Protein AF-A0A0M3KFU6-F1 (afdb_monomer)

Foldseek 3Di:
DDADWDKFFDPFKFFFDPDPPDDDDPFQKEWEWEWAALVVCLQFKFFADDPQFGAFIDGNDHPVVCVVSVQKDWDFDFDPDDPVPPPDPDGDGPIGITGIGTGMMIGGVVLVVVVVCCVVPDPLDLPDDDDCRVQQRQLDHPHHDDVVLDDPDPSHNVSSVVNSVSRHPTTYHYHYGDPLGMQGRPDLVSQLQLLFPPHSNCVSVVPPDSQVVADEAAAAPEEAAEGSEHAHLEAENHYEHEEYSEYHYNYYDPDYYYYYYPYYDDDDDDDPPDPPDPDDPDPDDDPDDPDDDDDDDDDD

pLDDT: mean 82.14, std 19.67, range [24.66, 98.56]

Solvent-accessible surface area (backbone atoms only — not comparable to full-atom 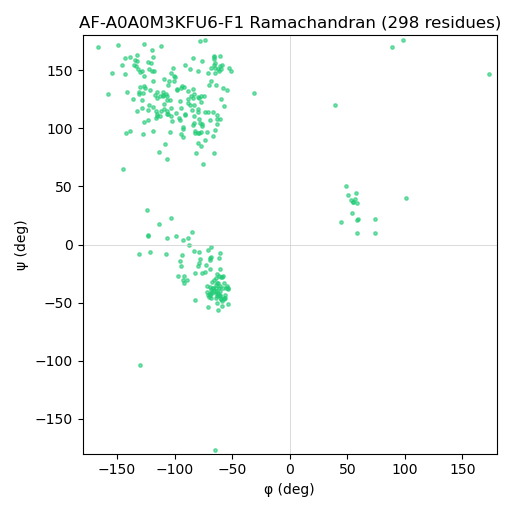values): 17799 Å² total; per-residue (Å²): 132,90,75,72,60,47,80,51,65,66,94,44,54,48,74,59,68,95,59,88,80,66,78,76,82,98,48,47,29,41,40,31,27,38,83,31,45,60,78,55,31,39,73,30,37,31,50,23,64,52,96,91,35,57,30,24,37,43,67,43,37,55,70,67,55,34,60,77,60,62,33,61,46,79,44,80,51,85,54,90,60,81,53,89,86,70,86,57,85,63,81,57,76,52,75,43,63,28,24,38,21,61,65,39,35,35,38,24,50,70,55,53,52,48,53,51,45,44,73,74,69,47,94,68,73,81,88,56,91,80,47,71,66,62,39,47,42,23,32,23,40,81,60,42,65,67,76,77,44,68,52,93,51,63,65,50,21,50,44,33,46,56,37,29,68,72,32,43,82,52,48,72,47,80,45,76,50,62,85,91,25,76,45,65,49,84,43,69,72,44,43,31,52,42,60,22,88,88,17,71,53,27,61,70,73,67,52,88,51,69,71,78,76,29,68,47,49,74,43,46,101,50,74,46,77,29,64,33,46,47,60,27,54,26,39,26,63,46,10,34,40,38,27,33,51,20,41,40,34,53,42,75,36,90,46,68,42,80,44,66,61,65,42,76,47,70,64,79,91,75,66,88,90,68,80,79,79,79,87,67,88,74,83,80,82,75,94,70,71,94,90,68,79,90,74,85,79,85,81,133

Sequence (300 aa):
MKSPGVVVCASDTLEYIPDPTKSFPLVDIILFAHHSTITIAKQHGVYVLKNNRLWRVLQKPNEDELRANEALFLNETQSEHTDVASGKQCEKLNREELALTDSFYIISMNIADSLIKLLHKTSVTIECETCCYGDYLRPLGESPLWDYLQCSDERLALARKTFADLFRGKTTEVVQLPRNSFFHFGTIPELLNHFAVASVFLNRFQITDPHKCLYSVLDGSQIEIGEKSIVEFCEFNRGAKIGNSCLISSCSSDRYVVLPDGICLTTIILNQDQTRLSSAKIRLWNFASSNAEPKSVTVA

InterPro domains:
  IPR012887 GDP-fucose pyrophosphorylase domain [PF07959] (1-274)

Mean predicted aligned error: 10.92 Å

Radius of gyration: 25.61 Å; Cα contacts (8 Å, |Δi|>4): 522; chains: 1; bounding box: 72×52×66 Å

Nearest PDB structures (foldseek):
  6pij-assembly1_G  TM=4.005E-01  e=1.035E+00  Vibrio cholerae
  4bts-assembly1_AJ  TM=3.833E-01  e=1.670E+00  Tetrahymena thermophila
  8zol-assembly1_F  TM=3.818E-01  e=2.121E+00  Candidatus Cloacimonetes bacterium ADurb.Bin088
  8zp9-assembly1_F  TM=2.266E-01  e=2.252E+00  Candidatus Cloacimonetes bacterium ADurb.Bin088
  8zp7-assembly1_I  TM=2.247E-01  e=3.036E+00  Candidatus Cloacimonetes bacterium ADurb.Bin088

Secondary structure (DSSP, 8-state):
-PPPEEEE--TTEEE--S-TTPPPPS-SEEEEEEEEEHHHHTTSEEEEEETTEEEEEEES--HHHHHHTT-EEEEEEE-----TTT------EEEEEEEEEEEEEEEEHHHHHHHHHHHHH-S----S---HHHHHHTT-SSS---GGG--S-HHHHHHHHHHHHHHTT--EEEEEPPSS-EEE-SSHHHHHHHTSTT-HHHHHTT-S-TTTTS--B--SS-EEE-TT-EEES-EETT-EEE-SS-EEES-EESS-EEE-TT-EEE--PPPTT-----S----------S----------

Structure (mmCIF, N/CA/C/O backbone):
data_AF-A0A0M3KFU6-F1
#
_entry.id   AF-A0A0M3KFU6-F1
#
loop_
_atom_site.group_PDB
_atom_site.id
_atom_site.type_symbol
_atom_site.label_atom_id
_atom_site.label_alt_id
_atom_site.label_comp_id
_atom_site.label_asym_id
_atom_site.label_entity_id
_atom_site.label_seq_id
_atom_site.pdbx_PDB_ins_code
_atom_site.Cartn_x
_atom_site.Cartn_y
_atom_site.Cartn_z
_atom_site.occupancy
_atom_site.B_iso_or_equiv
_atom_site.auth_seq_id
_atom_site.auth_comp_id
_atom_site.auth_asym_id
_atom_site.auth_atom_id
_atom_site.pdbx_PDB_model_num
ATOM 1 N N . MET A 1 1 ? -17.951 -22.931 6.325 1.00 46.75 1 MET A N 1
ATOM 2 C CA . MET A 1 1 ? -18.046 -22.403 4.945 1.00 46.75 1 MET A CA 1
ATOM 3 C C . MET A 1 1 ? -16.958 -21.363 4.765 1.00 46.75 1 MET A C 1
ATOM 5 O O . MET A 1 1 ? -16.735 -20.604 5.699 1.00 46.75 1 MET A O 1
ATOM 9 N N . LYS A 1 2 ? -16.278 -21.332 3.615 1.00 57.12 2 LYS A N 1
ATOM 10 C CA . LYS A 1 2 ? -15.450 -20.180 3.232 1.00 57.12 2 LYS A CA 1
ATOM 11 C C . LYS A 1 2 ? -16.413 -19.090 2.754 1.00 57.12 2 LYS A C 1
ATOM 13 O O . LYS A 1 2 ? -17.219 -19.374 1.872 1.00 57.12 2 LYS A O 1
ATOM 18 N N . SER A 1 3 ? -16.389 -17.907 3.362 1.00 71.06 3 SER A N 1
ATOM 19 C CA . SER A 1 3 ? -17.142 -16.758 2.850 1.00 71.06 3 SER A CA 1
ATOM 20 C C . SER A 1 3 ? -16.228 -15.962 1.924 1.00 71.06 3 SER A C 1
ATOM 22 O O . SER A 1 3 ? -15.078 -15.733 2.303 1.00 71.06 3 SER A O 1
ATOM 24 N N . PRO A 1 4 ? -16.698 -15.526 0.744 1.00 80.12 4 PRO A N 1
ATOM 25 C CA . PRO A 1 4 ? -15.975 -14.524 -0.025 1.00 80.12 4 PRO A CA 1
ATOM 26 C C . PRO A 1 4 ? -15.841 -13.220 0.783 1.00 80.12 4 PRO A C 1
ATOM 28 O O . PRO A 1 4 ? -16.566 -12.999 1.763 1.00 80.12 4 PRO A O 1
ATOM 31 N N . GLY A 1 5 ? -14.906 -12.371 0.366 1.00 90.50 5 GLY A N 1
ATOM 32 C CA . GLY A 1 5 ? -14.658 -11.042 0.918 1.00 90.50 5 GLY A CA 1
ATOM 33 C C . GLY A 1 5 ? -14.128 -10.102 -0.163 1.00 90.50 5 GLY A C 1
ATOM 34 O O . GLY A 1 5 ? -13.836 -10.537 -1.278 1.00 90.50 5 GLY A O 1
ATOM 35 N N . VAL A 1 6 ? -14.016 -8.820 0.170 1.00 95.25 6 VAL A N 1
ATOM 36 C CA . VAL A 1 6 ? -13.502 -7.777 -0.726 1.00 95.25 6 VAL A CA 1
ATOM 37 C C . VAL A 1 6 ? -12.110 -7.378 -0.258 1.00 95.25 6 VAL A C 1
ATOM 39 O O . VAL A 1 6 ? -11.936 -7.004 0.902 1.00 95.25 6 VAL A O 1
ATOM 42 N N . VAL A 1 7 ? -11.129 -7.464 -1.156 1.00 94.81 7 VAL A N 1
ATOM 43 C CA . VAL A 1 7 ? -9.774 -6.956 -0.920 1.00 94.81 7 VAL A CA 1
ATOM 44 C C . VAL A 1 7 ? -9.781 -5.449 -1.150 1.00 94.81 7 VAL A C 1
ATOM 46 O O . VAL A 1 7 ? -10.212 -4.986 -2.204 1.00 94.81 7 VAL A O 1
ATOM 49 N N . VAL A 1 8 ? -9.303 -4.695 -0.166 1.00 95.94 8 VAL A N 1
ATOM 50 C CA . VAL A 1 8 ? -9.043 -3.262 -0.271 1.00 95.94 8 VAL A CA 1
ATOM 51 C C . VAL A 1 8 ? -7.536 -3.063 -0.213 1.00 95.94 8 VAL A C 1
ATOM 53 O O . VAL A 1 8 ? -6.903 -3.371 0.798 1.00 95.94 8 VAL A O 1
ATOM 56 N N . CYS A 1 9 ? -6.970 -2.578 -1.310 1.00 94.50 9 CYS A N 1
ATOM 57 C CA . CYS A 1 9 ? -5.540 -2.353 -1.477 1.00 94.50 9 CYS A CA 1
ATOM 58 C C . CYS A 1 9 ? -5.287 -1.024 -2.195 1.00 94.50 9 CYS A C 1
ATOM 60 O O . CYS A 1 9 ? -6.179 -0.481 -2.855 1.00 94.50 9 CYS A O 1
ATOM 62 N N . ALA A 1 10 ? -4.064 -0.514 -2.073 1.00 91.69 10 ALA A N 1
ATOM 63 C CA . ALA A 1 10 ? -3.591 0.560 -2.929 1.00 91.69 10 ALA A CA 1
ATOM 64 C C . ALA A 1 10 ? -3.419 0.042 -4.368 1.00 91.69 10 ALA A C 1
ATOM 66 O O . ALA A 1 10 ? -3.212 -1.149 -4.602 1.00 91.69 10 ALA A O 1
ATOM 67 N N . SER A 1 11 ? -3.554 0.931 -5.350 1.00 90.00 11 SER A N 1
ATOM 68 C CA . SER A 1 11 ? -3.455 0.567 -6.770 1.00 90.00 11 SER A CA 1
ATOM 69 C C . SER A 1 11 ? -2.015 0.405 -7.259 1.00 90.00 11 SER A C 1
ATOM 71 O O . SER A 1 11 ? -1.790 -0.123 -8.342 1.00 90.00 11 SER A O 1
ATOM 73 N N . ASP A 1 12 ? -1.055 0.903 -6.489 1.00 93.25 12 ASP A N 1
ATOM 74 C CA . ASP A 1 12 ? 0.368 0.997 -6.807 1.00 93.25 12 ASP A CA 1
ATOM 75 C C . ASP A 1 12 ? 1.229 0.103 -5.905 1.00 93.25 12 ASP A C 1
ATOM 77 O O . ASP A 1 12 ? 2.443 0.284 -5.824 1.00 93.25 12 ASP A O 1
ATOM 81 N N . THR A 1 13 ? 0.634 -0.883 -5.233 1.00 92.69 13 THR A N 1
ATOM 82 C CA . THR A 1 13 ? 1.363 -1.850 -4.407 1.00 92.69 13 THR A CA 1
ATOM 83 C C . THR A 1 13 ? 1.104 -3.275 -4.864 1.00 92.69 13 THR A C 1
ATOM 85 O O . THR A 1 13 ? 0.048 -3.604 -5.402 1.00 92.69 13 THR A O 1
ATOM 88 N N . LEU A 1 14 ? 2.089 -4.138 -4.632 1.00 92.38 14 LEU A N 1
ATOM 89 C CA . LEU A 1 14 ? 1.936 -5.576 -4.753 1.00 92.38 14 LEU A CA 1
ATOM 90 C C . LEU A 1 14 ? 2.481 -6.263 -3.506 1.00 92.38 14 LEU A C 1
ATOM 92 O O . LEU A 1 14 ? 3.618 -6.025 -3.089 1.00 92.38 14 LEU A O 1
ATOM 96 N N . GLU A 1 15 ? 1.683 -7.171 -2.958 1.00 92.62 15 GLU A N 1
ATOM 97 C CA . GLU A 1 15 ? 2.047 -7.972 -1.805 1.00 92.62 15 GLU A CA 1
ATOM 98 C C . GLU A 1 15 ? 2.265 -9.442 -2.160 1.00 92.62 15 GLU A C 1
ATOM 100 O O . GLU A 1 15 ? 1.438 -10.100 -2.790 1.00 92.62 15 GLU A O 1
ATOM 105 N N . TYR A 1 16 ? 3.381 -9.997 -1.694 1.00 90.94 16 TYR A N 1
ATOM 106 C CA . TYR A 1 16 ? 3.654 -11.421 -1.778 1.00 90.94 16 TYR A CA 1
ATOM 107 C C . TYR A 1 16 ? 3.065 -12.167 -0.581 1.00 90.94 16 TYR A C 1
ATOM 109 O O . TYR A 1 16 ? 3.474 -11.965 0.566 1.00 90.94 16 TYR A O 1
ATOM 117 N N . ILE A 1 17 ? 2.172 -13.113 -0.866 1.00 88.88 17 ILE A N 1
ATOM 118 C CA . ILE A 1 17 ? 1.607 -14.033 0.122 1.00 88.88 17 ILE A CA 1
ATOM 119 C C . ILE A 1 17 ? 2.257 -15.413 -0.085 1.00 88.88 17 ILE A C 1
ATOM 121 O O . ILE A 1 17 ? 1.999 -16.045 -1.108 1.00 88.88 17 ILE A O 1
ATOM 125 N N . PRO A 1 18 ? 3.092 -15.911 0.854 1.00 82.56 18 PRO A N 1
ATOM 126 C CA . PRO A 1 18 ? 3.873 -17.138 0.649 1.00 82.56 18 PRO A CA 1
ATOM 127 C C . PRO A 1 18 ? 3.057 -18.409 0.454 1.00 82.56 18 PRO A C 1
ATOM 129 O O . PRO A 1 18 ? 3.503 -19.323 -0.232 1.00 82.56 18 PRO A O 1
ATOM 132 N N . ASP A 1 19 ? 1.901 -18.481 1.104 1.00 83.50 19 ASP A N 1
ATOM 133 C CA . ASP A 1 19 ? 1.021 -19.636 1.045 1.00 83.50 19 ASP A CA 1
ATOM 134 C C . ASP A 1 19 ? -0.325 -19.205 0.448 1.00 83.50 19 ASP A C 1
ATOM 136 O O . ASP A 1 19 ? -1.173 -18.674 1.173 1.00 83.50 19 ASP A O 1
ATOM 140 N N . PRO A 1 20 ? -0.541 -19.425 -0.861 1.00 70.69 20 PRO A N 1
ATOM 141 C CA . PRO A 1 20 ? -1.800 -19.087 -1.519 1.00 70.69 20 PRO A CA 1
ATOM 142 C C . PRO A 1 20 ? -2.957 -19.994 -1.073 1.00 70.69 20 PRO A C 1
ATOM 144 O O . PRO A 1 20 ? -4.116 -19.711 -1.371 1.00 70.69 20 PRO A O 1
ATOM 147 N N . THR A 1 21 ? -2.667 -21.091 -0.364 1.00 74.88 21 THR A N 1
ATOM 148 C CA . THR A 1 21 ? -3.672 -22.027 0.153 1.00 74.88 21 THR A CA 1
ATOM 149 C C . THR A 1 21 ? -4.091 -21.717 1.588 1.00 74.88 21 THR A C 1
ATOM 151 O O . THR A 1 21 ? -5.084 -22.277 2.069 1.00 74.88 21 THR A O 1
ATOM 154 N N . LYS A 1 22 ? -3.384 -20.791 2.253 1.00 80.56 22 LYS A N 1
ATOM 155 C CA . LYS A 1 22 ? -3.648 -20.386 3.632 1.00 80.56 22 LYS A CA 1
ATOM 156 C C . LYS A 1 22 ? -5.080 -19.887 3.774 1.00 80.56 22 LYS A C 1
ATOM 158 O O . LYS A 1 22 ? -5.489 -18.896 3.172 1.00 80.56 22 LYS A O 1
ATOM 163 N N . SER A 1 23 ? -5.850 -20.565 4.618 1.00 82.44 23 SER A N 1
ATOM 164 C CA . SER A 1 23 ? -7.151 -20.069 5.051 1.00 82.44 23 SER A CA 1
ATOM 165 C C . SER A 1 23 ? -6.980 -19.106 6.216 1.00 82.44 23 SER A C 1
ATOM 167 O O . SER A 1 23 ? -6.296 -19.422 7.189 1.00 82.44 23 SER A O 1
ATOM 169 N N . PHE A 1 24 ? -7.659 -17.970 6.141 1.00 84.00 24 PHE A N 1
ATOM 170 C CA . PHE A 1 24 ? -7.758 -17.020 7.242 1.00 84.00 24 PHE A CA 1
ATOM 171 C C . PHE A 1 24 ? -8.990 -17.318 8.108 1.00 84.00 24 PHE A C 1
ATOM 173 O O . PHE A 1 24 ? -9.944 -17.938 7.617 1.00 84.00 24 PHE A O 1
ATOM 180 N N . PRO A 1 25 ? -8.980 -16.924 9.394 1.00 86.06 25 PRO A N 1
ATOM 181 C CA . PRO A 1 25 ? -10.138 -17.086 10.261 1.00 86.06 25 PRO A CA 1
ATOM 182 C C . PRO A 1 25 ? -11.346 -16.316 9.720 1.00 86.06 25 PRO A C 1
ATOM 184 O O . PRO A 1 25 ? -11.216 -15.311 9.021 1.00 86.06 25 PRO A O 1
ATOM 187 N N . LEU A 1 26 ? -12.542 -16.795 10.062 1.00 88.25 26 LEU A N 1
ATOM 188 C CA . LEU A 1 26 ? -13.788 -16.126 9.707 1.00 88.25 26 LEU A CA 1
ATOM 189 C C . LEU A 1 26 ? -14.031 -14.959 10.675 1.00 88.25 26 LEU A C 1
ATOM 191 O O . LEU A 1 26 ? -14.687 -15.124 11.700 1.00 88.25 26 LEU A O 1
ATOM 195 N N . VAL A 1 27 ? -13.471 -13.803 10.338 1.00 93.88 27 VAL A N 1
ATOM 196 C CA . VAL A 1 27 ? -13.650 -12.524 11.039 1.00 93.88 27 VAL A CA 1
ATOM 197 C C . VAL A 1 27 ? -14.258 -11.490 10.095 1.00 93.88 27 VAL A C 1
ATOM 199 O O . VAL A 1 27 ? -14.317 -11.697 8.881 1.00 93.88 27 VAL A O 1
ATOM 202 N N . ASP A 1 28 ? -14.721 -10.369 10.642 1.00 96.62 28 ASP A N 1
ATOM 203 C CA . ASP A 1 28 ? -15.289 -9.294 9.833 1.00 96.62 28 ASP A CA 1
ATOM 204 C C . ASP A 1 28 ? -14.231 -8.629 8.944 1.00 96.62 28 ASP A C 1
ATOM 206 O O . ASP A 1 28 ? -14.554 -8.249 7.816 1.00 96.62 28 ASP A O 1
ATOM 210 N N . ILE A 1 29 ? -12.999 -8.473 9.452 1.00 97.44 29 ILE A N 1
ATOM 211 C CA . ILE A 1 29 ? -11.894 -7.789 8.768 1.00 97.44 29 ILE A CA 1
ATOM 212 C C . ILE A 1 29 ? -10.565 -8.512 9.021 1.00 97.44 29 ILE A C 1
ATOM 214 O O . ILE A 1 29 ? -10.200 -8.777 10.164 1.00 97.44 29 ILE A O 1
ATOM 218 N N . ILE A 1 30 ? -9.805 -8.781 7.961 1.00 96.50 30 ILE A N 1
ATOM 219 C CA . ILE A 1 30 ? -8.434 -9.300 8.045 1.00 96.50 30 ILE A CA 1
ATOM 220 C C . ILE A 1 30 ? -7.484 -8.183 7.624 1.00 96.50 30 ILE A C 1
ATOM 222 O O . ILE A 1 30 ? -7.577 -7.684 6.506 1.00 96.50 30 ILE A O 1
ATOM 226 N N . LEU A 1 31 ? -6.580 -7.794 8.512 1.00 97.56 31 LEU A N 1
ATOM 227 C CA . LEU A 1 31 ? -5.636 -6.699 8.329 1.00 97.56 31 LEU A CA 1
ATOM 228 C C . LEU A 1 31 ? -4.252 -7.268 8.024 1.00 97.56 31 LEU A C 1
ATOM 230 O O . LEU A 1 31 ? -3.744 -8.062 8.812 1.00 97.56 31 LEU A O 1
ATOM 234 N N . PHE A 1 32 ? -3.627 -6.874 6.917 1.00 96.56 32 PHE A N 1
ATOM 235 C CA . PHE A 1 32 ? -2.269 -7.304 6.589 1.00 96.56 32 PHE A CA 1
ATOM 236 C C . PHE A 1 32 ? -1.268 -6.215 6.934 1.00 96.56 32 PHE A C 1
ATOM 238 O O . PHE A 1 32 ? -1.538 -5.031 6.731 1.00 96.56 32 PHE A O 1
ATOM 245 N N . ALA A 1 33 ? -0.119 -6.623 7.465 1.00 96.44 33 ALA A N 1
ATOM 246 C CA . ALA A 1 33 ? 0.836 -5.682 8.018 1.00 96.44 33 ALA A CA 1
ATOM 247 C C . ALA A 1 33 ? 2.296 -6.081 7.830 1.00 96.44 33 ALA A C 1
ATOM 249 O O . ALA A 1 33 ? 2.627 -7.267 7.756 1.00 96.44 33 ALA A O 1
ATOM 250 N N . HIS A 1 34 ? 3.165 -5.072 7.832 1.00 94.69 34 HIS A N 1
ATOM 251 C CA . HIS A 1 34 ? 4.610 -5.211 7.673 1.00 94.69 34 HIS A CA 1
ATOM 252 C C . HIS A 1 34 ? 5.361 -4.680 8.881 1.00 94.69 34 HIS A C 1
ATOM 254 O O . HIS A 1 34 ? 4.942 -3.731 9.537 1.00 94.69 34 HIS A O 1
ATOM 260 N N . HIS A 1 35 ? 6.511 -5.288 9.141 1.00 94.50 35 HIS A N 1
ATOM 261 C CA . HIS A 1 35 ? 7.479 -4.757 10.086 1.00 94.50 35 HIS A CA 1
ATOM 262 C C . HIS A 1 35 ? 8.264 -3.642 9.396 1.00 94.50 35 HIS A C 1
ATOM 264 O O . HIS A 1 35 ? 9.013 -3.912 8.456 1.00 94.50 35 HIS A O 1
ATOM 270 N N . SER A 1 36 ? 8.094 -2.415 9.872 1.00 94.38 36 SER A N 1
ATOM 271 C CA . SER A 1 36 ? 8.579 -1.214 9.196 1.00 94.38 36 SER A CA 1
ATOM 272 C C . SER A 1 36 ? 9.325 -0.297 10.150 1.00 94.38 36 SER A C 1
ATOM 274 O O . SER A 1 36 ? 9.033 -0.245 11.344 1.00 94.38 36 SER A O 1
ATOM 276 N N . THR A 1 37 ? 10.281 0.458 9.617 1.00 95.06 37 THR A N 1
ATOM 277 C CA . THR A 1 37 ? 11.033 1.446 10.398 1.00 95.06 37 THR A CA 1
ATOM 278 C C . THR A 1 37 ? 10.126 2.581 10.869 1.00 95.06 37 THR A C 1
ATOM 280 O O . THR A 1 37 ? 9.080 2.848 10.271 1.00 95.06 37 THR A O 1
ATOM 283 N N . ILE A 1 38 ? 10.553 3.313 11.902 1.00 96.31 38 ILE A N 1
ATOM 284 C CA . ILE A 1 38 ? 9.843 4.508 12.394 1.00 96.31 38 ILE A CA 1
ATOM 285 C C . ILE A 1 38 ? 9.600 5.518 11.259 1.00 96.31 38 ILE A C 1
ATOM 287 O O . ILE A 1 38 ? 8.529 6.116 11.178 1.00 96.31 38 ILE A O 1
ATOM 291 N N . THR A 1 39 ? 10.563 5.681 10.345 1.00 96.19 39 THR A N 1
ATOM 292 C CA . THR A 1 39 ? 10.437 6.576 9.185 1.00 96.19 39 THR A CA 1
ATOM 293 C C . THR A 1 39 ? 9.223 6.230 8.325 1.00 96.19 39 THR A C 1
ATOM 295 O O . THR A 1 39 ? 8.455 7.125 7.979 1.00 96.19 39 THR A O 1
ATOM 298 N N . ILE A 1 40 ? 9.022 4.943 8.027 1.00 94.44 40 ILE A N 1
ATOM 299 C CA . ILE A 1 40 ? 7.868 4.461 7.258 1.00 94.44 40 ILE A CA 1
ATOM 300 C C . ILE A 1 40 ? 6.596 4.565 8.107 1.00 94.44 40 ILE A C 1
ATOM 302 O O . ILE A 1 40 ? 5.577 5.062 7.637 1.00 94.44 40 ILE A O 1
ATOM 306 N N . ALA A 1 41 ? 6.653 4.181 9.384 1.00 96.94 41 ALA A N 1
ATOM 307 C CA . ALA A 1 41 ? 5.505 4.218 10.291 1.00 96.94 41 ALA A CA 1
ATOM 308 C C . ALA A 1 41 ? 4.843 5.600 10.378 1.00 96.94 41 ALA A C 1
ATOM 310 O O . ALA A 1 41 ? 3.621 5.703 10.429 1.00 96.94 41 ALA A O 1
ATOM 311 N N . LYS A 1 42 ? 5.637 6.672 10.304 1.00 97.50 42 LYS A N 1
ATOM 312 C CA . LYS A 1 42 ? 5.137 8.054 10.326 1.00 97.50 42 LYS A CA 1
ATOM 313 C C . LYS A 1 42 ? 4.356 8.468 9.075 1.00 97.50 42 LYS A C 1
ATOM 315 O O . LYS A 1 42 ? 3.699 9.506 9.078 1.00 97.50 42 LYS A O 1
ATOM 320 N N . GLN A 1 43 ? 4.430 7.691 7.999 1.00 94.94 43 GLN A N 1
ATOM 321 C CA . GLN A 1 43 ? 3.765 7.974 6.724 1.00 94.94 43 GLN A CA 1
ATOM 322 C C . GLN A 1 43 ? 2.566 7.054 6.452 1.00 94.94 43 GLN A C 1
ATOM 324 O O . GLN A 1 43 ? 1.794 7.320 5.528 1.00 94.94 43 GLN A O 1
ATOM 329 N N . HIS A 1 44 ? 2.367 6.034 7.289 1.00 95.44 44 HIS A N 1
ATOM 330 C CA . HIS A 1 44 ? 1.409 4.947 7.090 1.00 95.44 44 HIS A CA 1
ATOM 331 C C . HIS A 1 44 ? 0.469 4.767 8.293 1.00 95.44 44 HIS A C 1
ATOM 333 O O . HIS A 1 44 ? 0.611 5.429 9.326 1.00 95.44 44 HIS A O 1
ATOM 339 N N . GLY A 1 45 ? -0.538 3.907 8.151 1.00 97.06 45 GLY A N 1
ATOM 340 C CA . GLY A 1 45 ? -1.295 3.409 9.291 1.00 97.06 45 GLY A CA 1
ATOM 341 C C . GLY A 1 45 ? -0.432 2.451 10.114 1.00 97.06 45 GLY A C 1
ATOM 342 O O . GLY A 1 45 ? 0.428 1.754 9.581 1.00 97.06 45 GLY A O 1
ATOM 343 N N . VAL A 1 46 ? -0.632 2.422 11.429 1.00 98.44 46 VAL A N 1
ATOM 344 C CA . VAL A 1 46 ? 0.118 1.557 12.349 1.00 98.44 46 VAL A CA 1
ATOM 345 C C . VAL A 1 46 ? -0.851 0.783 13.222 1.00 98.44 46 VAL A C 1
ATOM 347 O O . VAL A 1 46 ? -1.687 1.367 13.914 1.00 98.44 46 VAL A O 1
ATOM 350 N N . TYR A 1 47 ? -0.729 -0.539 13.207 1.00 98.56 47 TYR A N 1
ATOM 351 C CA . TYR A 1 47 ? -1.490 -1.430 14.068 1.00 98.56 47 TYR A CA 1
ATOM 352 C C . TYR A 1 47 ? -0.751 -1.620 15.387 1.00 98.56 47 TYR A C 1
ATOM 354 O O . TYR A 1 47 ? 0.378 -2.101 15.430 1.00 98.56 47 TYR A O 1
ATOM 362 N N . VAL A 1 48 ? -1.414 -1.276 16.483 1.00 98.31 48 VAL A N 1
ATOM 363 C CA . VAL A 1 48 ? -0.909 -1.525 17.832 1.00 98.31 48 VAL A CA 1
ATOM 364 C C . VAL A 1 48 ? -1.520 -2.827 18.321 1.00 98.31 48 VAL A C 1
ATOM 366 O O . VAL A 1 48 ? -2.746 -2.955 18.359 1.00 98.31 48 VAL A O 1
ATOM 369 N N . LEU A 1 49 ? -0.683 -3.791 18.704 1.00 97.56 49 LEU A N 1
ATOM 370 C CA . LEU A 1 49 ? -1.129 -5.078 19.234 1.00 97.56 49 LEU A CA 1
ATOM 371 C C . LEU A 1 49 ? -0.909 -5.150 20.747 1.00 97.56 49 LEU A C 1
ATOM 373 O O . LEU A 1 49 ? 0.157 -4.796 21.240 1.00 97.56 49 LEU A O 1
ATOM 377 N N . LYS A 1 50 ? -1.891 -5.679 21.482 1.00 95.62 50 LYS A N 1
ATOM 378 C CA . LYS A 1 50 ? -1.735 -6.104 22.882 1.00 95.62 50 LYS A CA 1
ATOM 379 C C . LYS A 1 50 ? -2.222 -7.540 23.010 1.00 95.62 50 LYS A C 1
ATOM 381 O O . LYS A 1 50 ? -3.301 -7.866 22.528 1.00 95.62 50 LYS A O 1
ATOM 386 N N . ASN A 1 51 ? -1.421 -8.416 23.619 1.00 92.75 51 ASN A N 1
ATOM 387 C CA . ASN A 1 51 ? -1.732 -9.849 23.748 1.00 92.75 51 ASN A CA 1
ATOM 388 C C . ASN A 1 51 ? -2.124 -10.514 22.408 1.00 92.75 51 ASN A C 1
ATOM 390 O O . ASN A 1 51 ? -3.083 -11.282 22.351 1.00 92.75 51 ASN A O 1
ATOM 394 N N . ASN A 1 52 ? -1.407 -10.188 21.325 1.00 90.94 52 ASN A N 1
ATOM 395 C CA . ASN A 1 52 ? -1.683 -10.638 19.950 1.00 90.94 52 ASN A CA 1
ATOM 396 C C . ASN A 1 52 ? -3.072 -10.266 19.401 1.00 90.94 52 ASN A C 1
ATOM 398 O O . ASN A 1 52 ? -3.546 -10.882 18.452 1.00 90.94 52 ASN A O 1
ATOM 402 N N . ARG A 1 53 ? -3.725 -9.249 19.968 1.00 95.00 53 ARG A N 1
ATOM 403 C CA . ARG A 1 53 ? -4.990 -8.700 19.472 1.00 95.00 53 ARG A CA 1
ATOM 404 C C . ARG A 1 53 ? -4.819 -7.251 19.075 1.00 95.00 53 ARG A C 1
ATOM 406 O O . ARG A 1 53 ? -4.017 -6.533 19.674 1.00 95.00 53 ARG A O 1
ATOM 413 N N . LEU A 1 54 ? -5.590 -6.817 18.081 1.00 98.12 54 LEU A N 1
ATOM 414 C CA . LEU A 1 54 ? -5.606 -5.422 17.671 1.00 98.12 54 LEU A CA 1
ATOM 415 C C . LEU A 1 54 ? -6.118 -4.553 18.823 1.00 98.12 54 LEU A C 1
ATOM 417 O O . LEU A 1 54 ? -7.292 -4.592 19.186 1.00 98.12 54 LEU A O 1
ATOM 421 N N . TRP A 1 55 ? -5.226 -3.745 19.381 1.00 98.12 55 TRP A N 1
ATOM 422 C CA . TRP A 1 55 ? -5.561 -2.793 20.427 1.00 98.12 55 TRP A CA 1
ATOM 423 C C . TRP A 1 55 ? -6.146 -1.518 19.826 1.00 98.12 55 TRP A C 1
ATOM 425 O O . TRP A 1 55 ? -7.193 -1.055 20.271 1.00 98.12 55 TRP A O 1
ATOM 435 N N . ARG A 1 56 ? -5.488 -0.964 18.802 1.00 98.19 56 ARG A N 1
ATOM 436 C CA . ARG A 1 56 ? -5.933 0.224 18.057 1.00 98.19 56 ARG A CA 1
ATOM 437 C C . ARG A 1 56 ? -5.154 0.397 16.762 1.00 98.19 56 ARG A C 1
ATOM 439 O O . ARG A 1 56 ? -4.114 -0.230 16.569 1.00 98.19 56 ARG A O 1
ATOM 446 N N . VAL A 1 57 ? -5.634 1.313 15.930 1.00 98.38 57 VAL A N 1
ATOM 447 C CA . VAL A 1 57 ? -4.946 1.778 14.725 1.00 98.38 57 VAL A CA 1
ATOM 448 C C . VAL A 1 57 ? -4.589 3.254 14.882 1.00 98.38 57 VAL A C 1
ATOM 450 O O . VAL A 1 57 ? -5.435 4.067 15.258 1.00 98.38 57 VAL A O 1
ATOM 453 N N . LEU A 1 58 ? -3.336 3.596 14.596 1.00 98.06 58 LEU A N 1
ATOM 454 C CA . LEU A 1 58 ? -2.858 4.972 14.474 1.00 98.06 58 LEU A CA 1
ATOM 455 C C . LEU A 1 58 ? -2.768 5.325 12.989 1.00 98.06 58 LEU A C 1
ATOM 457 O O . LEU A 1 58 ? -2.410 4.469 12.187 1.00 98.06 58 LEU A O 1
ATOM 461 N N . GLN A 1 59 ? -3.060 6.569 12.613 1.00 96.12 59 GLN A N 1
ATOM 462 C CA . GLN A 1 59 ? -2.974 7.010 11.219 1.00 96.12 59 GLN A CA 1
ATOM 463 C C . GLN A 1 59 ? -1.886 8.067 11.077 1.00 96.12 59 GLN A C 1
ATOM 465 O O . GLN A 1 59 ? -2.070 9.181 11.562 1.00 96.12 59 GLN A O 1
ATOM 470 N N . LYS A 1 60 ? -0.794 7.727 10.380 1.00 96.25 60 LYS A N 1
ATOM 471 C CA . LYS A 1 60 ? 0.369 8.603 10.163 1.00 96.25 60 LYS A CA 1
ATOM 472 C C . LYS A 1 60 ? 0.876 9.243 11.471 1.00 96.25 60 LYS A C 1
ATOM 474 O O . LYS A 1 60 ? 0.991 10.469 11.532 1.00 96.25 60 LYS A O 1
ATOM 479 N N . PRO A 1 61 ? 1.111 8.441 12.532 1.00 97.56 61 PRO A N 1
ATOM 480 C CA . PRO A 1 61 ? 1.498 8.969 13.834 1.00 97.56 61 PRO A CA 1
ATOM 481 C C . PRO A 1 61 ? 2.869 9.644 13.784 1.00 97.56 61 PRO A C 1
ATOM 483 O O . PRO A 1 61 ? 3.741 9.256 13.010 1.00 97.56 61 PRO A O 1
ATOM 486 N N . ASN A 1 62 ? 3.105 10.614 14.657 1.00 97.62 62 ASN A N 1
ATOM 487 C CA . ASN A 1 62 ? 4.458 11.066 14.957 1.00 97.62 62 ASN A CA 1
ATOM 488 C C . ASN A 1 62 ? 5.174 10.085 15.914 1.00 97.62 62 ASN A C 1
ATOM 490 O O . ASN A 1 62 ? 4.606 9.097 16.378 1.00 97.62 62 ASN A O 1
ATOM 494 N N . GLU A 1 63 ? 6.457 10.328 16.190 1.00 97.12 63 GLU A N 1
ATOM 495 C CA . GLU A 1 63 ? 7.247 9.416 17.028 1.00 97.12 63 GLU A CA 1
ATOM 496 C C . GLU A 1 63 ? 6.774 9.380 18.490 1.00 97.12 63 GLU A C 1
ATOM 498 O O . GLU A 1 63 ? 6.726 8.304 19.088 1.00 97.12 63 GLU A O 1
ATOM 503 N N . ASP A 1 64 ? 6.362 10.520 19.047 1.00 97.69 64 ASP A N 1
ATOM 504 C CA . ASP A 1 64 ? 5.840 10.584 20.413 1.00 97.69 64 ASP A CA 1
ATOM 505 C C . ASP A 1 64 ? 4.544 9.778 20.536 1.00 97.69 64 ASP A C 1
ATOM 507 O O . ASP A 1 64 ? 4.358 9.040 21.502 1.00 97.69 64 ASP A O 1
ATOM 511 N N . GLU A 1 65 ? 3.674 9.841 19.525 1.00 97.69 65 GLU A N 1
ATOM 512 C CA . GLU A 1 65 ? 2.455 9.033 19.450 1.00 97.69 65 GLU A CA 1
ATOM 513 C C . GLU A 1 65 ? 2.764 7.536 19.359 1.00 97.69 65 GLU A C 1
ATOM 515 O O . GLU A 1 65 ? 2.110 6.745 20.041 1.00 97.69 65 GLU A O 1
ATOM 520 N N . LEU A 1 66 ? 3.770 7.134 18.573 1.00 98.00 66 LEU A N 1
ATOM 521 C CA . LEU A 1 66 ? 4.213 5.736 18.503 1.00 98.00 66 LEU A CA 1
ATOM 522 C C . LEU A 1 66 ? 4.667 5.228 19.877 1.00 98.00 66 LEU A C 1
ATOM 524 O O . LEU A 1 66 ? 4.241 4.156 20.311 1.00 98.00 66 LEU A O 1
ATOM 528 N N . ARG A 1 67 ? 5.489 6.009 20.587 1.00 97.25 67 ARG A N 1
ATOM 529 C CA . ARG A 1 67 ? 6.005 5.650 21.918 1.00 97.25 67 ARG A CA 1
ATOM 530 C C . ARG A 1 67 ? 4.901 5.642 22.973 1.00 97.25 67 ARG A C 1
ATOM 532 O O . ARG A 1 67 ? 4.779 4.671 23.715 1.00 97.25 67 ARG A O 1
ATOM 539 N N . ALA A 1 68 ? 4.056 6.671 23.003 1.00 97.12 68 ALA A N 1
ATOM 540 C CA . ALA A 1 68 ? 2.954 6.798 23.958 1.00 97.12 68 ALA A CA 1
ATOM 541 C C . ALA A 1 68 ? 1.901 5.688 23.817 1.00 97.12 68 ALA A C 1
ATOM 543 O O . ALA A 1 68 ? 1.206 5.368 24.781 1.00 97.12 68 ALA A O 1
ATOM 544 N N . ASN A 1 69 ? 1.778 5.099 22.625 1.00 96.94 69 ASN A N 1
ATOM 545 C CA . ASN A 1 69 ? 0.860 3.995 22.358 1.00 96.94 69 ASN A CA 1
ATOM 546 C C . ASN A 1 69 ? 1.533 2.616 22.390 1.00 96.94 69 ASN A C 1
ATOM 548 O O . ASN A 1 69 ? 0.867 1.640 22.051 1.00 96.94 69 ASN A O 1
ATOM 552 N N . GLU A 1 70 ? 2.808 2.518 22.791 1.00 96.69 70 GLU A N 1
ATOM 553 C CA . GLU A 1 70 ? 3.562 1.254 22.824 1.00 96.69 70 GLU A CA 1
ATOM 554 C C . GLU A 1 70 ? 3.552 0.538 21.453 1.00 96.69 70 GLU A C 1
ATOM 556 O O . GLU A 1 70 ? 3.450 -0.683 21.363 1.00 96.69 70 GLU A O 1
ATOM 561 N N . ALA A 1 71 ? 3.612 1.309 20.361 1.00 97.38 71 ALA A N 1
ATOM 562 C CA . ALA A 1 71 ? 3.505 0.802 18.991 1.00 97.38 71 ALA A CA 1
ATOM 563 C C . ALA A 1 71 ? 4.830 0.251 18.429 1.00 97.38 71 ALA A C 1
ATOM 565 O O . ALA A 1 71 ? 4.859 -0.251 17.304 1.00 97.38 71 ALA A O 1
ATOM 566 N N . LEU A 1 72 ? 5.922 0.391 19.185 1.00 96.62 72 LEU A N 1
ATOM 567 C CA . LEU A 1 72 ? 7.273 0.018 18.780 1.00 96.62 72 LEU A CA 1
ATOM 568 C C . LEU A 1 72 ? 7.709 -1.276 19.464 1.00 96.62 72 LEU A C 1
ATOM 570 O O . LEU A 1 72 ? 7.472 -1.474 20.654 1.00 96.62 72 LEU A O 1
ATOM 574 N N . PHE A 1 73 ? 8.410 -2.125 18.724 1.00 92.38 73 PHE A N 1
ATOM 575 C CA . PHE A 1 73 ? 9.044 -3.330 19.245 1.00 92.38 73 PHE A CA 1
ATOM 576 C C . PHE A 1 73 ? 10.469 -3.460 18.699 1.00 92.38 73 PHE A C 1
ATOM 578 O O . PHE A 1 73 ? 10.808 -2.926 17.641 1.00 92.38 73 PHE A O 1
ATOM 585 N N . LEU A 1 74 ? 11.324 -4.165 19.439 1.00 88.88 74 LEU A N 1
ATOM 586 C CA . LEU A 1 74 ? 12.722 -4.355 19.067 1.00 88.88 74 LEU A CA 1
ATOM 587 C C . LEU A 1 74 ? 12.872 -5.543 18.125 1.00 88.88 74 LEU A C 1
ATOM 589 O O . LEU A 1 74 ? 12.438 -6.655 18.423 1.00 88.88 74 LEU A O 1
ATOM 593 N N . ASN A 1 75 ? 13.540 -5.305 17.004 1.00 79.31 75 ASN A N 1
ATOM 594 C CA . ASN A 1 75 ? 14.006 -6.346 16.113 1.00 79.31 75 ASN A CA 1
ATOM 595 C C . ASN A 1 75 ? 15.467 -6.665 16.441 1.00 79.31 75 ASN A C 1
ATOM 597 O O . ASN A 1 75 ? 16.366 -5.864 16.181 1.00 79.31 75 ASN A O 1
ATOM 601 N N . GLU A 1 76 ? 15.702 -7.837 17.025 1.00 69.31 76 GLU A N 1
ATOM 602 C CA . GLU A 1 76 ? 17.046 -8.342 17.290 1.00 69.31 76 GLU A CA 1
ATOM 603 C C . GLU A 1 76 ? 17.488 -9.218 16.116 1.00 69.31 76 GLU A C 1
ATOM 605 O O . GLU A 1 76 ? 17.213 -10.415 16.057 1.00 69.31 76 GLU A O 1
ATOM 610 N N . THR A 1 77 ? 18.164 -8.616 15.139 1.00 60.38 77 THR A N 1
ATOM 611 C CA . THR A 1 77 ? 18.865 -9.378 14.100 1.00 60.38 77 THR A CA 1
ATOM 612 C C . THR A 1 77 ? 20.322 -9.553 14.494 1.00 60.38 77 THR A C 1
ATOM 614 O O . THR A 1 77 ? 21.057 -8.572 14.598 1.00 60.38 77 THR A O 1
ATOM 617 N N . GLN A 1 78 ? 20.754 -10.801 14.676 1.00 45.75 78 GLN A N 1
ATOM 618 C CA . GLN A 1 78 ? 22.175 -11.126 14.758 1.00 45.75 78 GLN A CA 1
ATOM 619 C C . GLN A 1 78 ? 22.811 -10.867 13.387 1.00 45.75 78 GLN A C 1
ATOM 621 O O . GLN A 1 78 ? 22.472 -11.527 12.408 1.00 45.75 78 GLN A O 1
ATOM 626 N N . SER A 1 79 ? 23.704 -9.882 13.294 1.00 48.72 79 SER A N 1
ATOM 627 C CA . SER A 1 79 ? 24.577 -9.737 12.130 1.00 48.72 79 SER A CA 1
ATOM 628 C C . SER A 1 79 ? 25.867 -10.513 12.383 1.00 48.72 79 SER A C 1
ATOM 630 O O . SER A 1 79 ? 26.663 -10.114 13.236 1.00 48.72 79 SER A O 1
ATOM 632 N N . GLU A 1 80 ? 26.101 -11.592 11.640 1.00 41.41 80 GLU A N 1
ATOM 633 C CA . GLU A 1 80 ? 27.415 -12.233 11.578 1.00 41.41 80 GLU A CA 1
ATOM 634 C C . GLU A 1 80 ? 28.359 -11.353 10.746 1.00 41.41 80 GLU A C 1
ATOM 636 O O . GLU A 1 80 ? 28.449 -11.476 9.527 1.00 41.41 80 GLU A O 1
ATOM 641 N N . HIS A 1 81 ? 29.059 -10.423 11.395 1.00 45.38 81 HIS A N 1
ATOM 642 C CA . HIS A 1 81 ? 30.215 -9.767 10.789 1.00 45.38 81 HIS A CA 1
ATOM 643 C C . HIS A 1 81 ? 31.479 -10.539 11.178 1.00 45.38 81 HIS A C 1
ATOM 645 O O . HIS A 1 81 ? 32.001 -10.399 12.282 1.00 45.38 81 HIS A O 1
ATOM 651 N N . THR A 1 82 ? 31.991 -11.362 10.263 1.00 40.28 82 THR A N 1
ATOM 652 C CA . THR A 1 82 ? 33.358 -11.887 10.355 1.00 40.28 82 THR A CA 1
ATOM 653 C C . THR A 1 82 ? 34.342 -10.799 9.932 1.00 40.28 82 THR A C 1
ATOM 655 O O . THR A 1 82 ? 34.605 -10.624 8.742 1.00 40.28 82 THR A O 1
ATOM 658 N N . ASP A 1 83 ? 34.908 -10.072 10.895 1.00 43.94 83 ASP A N 1
ATOM 659 C CA . ASP A 1 83 ? 36.091 -9.240 10.656 1.00 43.94 83 ASP A CA 1
ATOM 660 C C . ASP A 1 83 ? 37.316 -10.151 10.464 1.00 43.94 83 ASP A C 1
ATOM 662 O O . ASP A 1 83 ? 37.959 -10.597 11.418 1.00 43.94 83 ASP A O 1
ATOM 666 N N . VAL A 1 84 ? 37.657 -10.415 9.199 1.00 49.53 84 VAL A N 1
ATOM 667 C CA . VAL A 1 84 ? 38.785 -11.272 8.771 1.00 49.53 84 VAL A CA 1
ATOM 668 C C . VAL A 1 84 ? 40.151 -10.734 9.248 1.00 49.53 84 VAL A C 1
ATOM 670 O O . VAL A 1 84 ? 41.153 -11.441 9.205 1.00 49.53 84 VAL A O 1
ATOM 673 N N . ALA A 1 85 ? 40.209 -9.499 9.758 1.00 52.72 85 ALA A N 1
ATOM 674 C CA . ALA A 1 85 ? 41.451 -8.832 10.146 1.00 52.72 85 ALA A CA 1
ATOM 675 C C . ALA A 1 85 ? 41.832 -8.947 11.638 1.00 52.72 85 ALA A C 1
ATOM 677 O O . ALA A 1 85 ? 42.970 -8.624 11.973 1.00 52.72 85 ALA A O 1
ATOM 678 N N . SER A 1 86 ? 40.939 -9.373 12.546 1.00 49.38 86 SER A N 1
ATOM 679 C CA . SER A 1 86 ? 41.225 -9.292 13.997 1.00 49.38 86 SER A CA 1
ATOM 680 C C . SER A 1 86 ? 40.988 -10.559 14.822 1.00 49.38 86 SER A C 1
ATOM 682 O O . SER A 1 86 ? 41.361 -10.579 15.995 1.00 49.38 86 SER A O 1
ATOM 684 N N . GLY A 1 87 ? 40.392 -11.619 14.261 1.00 46.31 87 GLY A N 1
ATOM 685 C CA . GLY A 1 87 ? 40.133 -12.870 14.994 1.00 46.31 87 GLY A CA 1
ATOM 686 C C . GLY A 1 87 ? 39.255 -12.708 16.248 1.00 46.31 87 GLY A C 1
ATOM 687 O O . GLY A 1 87 ? 39.130 -13.645 17.033 1.00 46.31 87 GLY A O 1
ATOM 688 N N . LYS A 1 88 ? 38.650 -11.530 16.452 1.00 45.00 88 LYS A N 1
ATOM 689 C CA . LYS A 1 88 ? 37.722 -11.235 17.542 1.00 45.00 88 LYS A CA 1
ATOM 690 C C . LYS A 1 88 ? 36.315 -11.152 16.966 1.00 45.00 88 LYS A C 1
ATOM 692 O O . LYS A 1 88 ? 36.006 -10.223 16.227 1.00 45.00 88 LYS A O 1
ATOM 697 N N . GLN A 1 89 ? 35.461 -12.107 17.331 1.00 43.28 89 GLN A N 1
ATOM 698 C CA . GLN A 1 89 ? 34.014 -11.960 17.182 1.00 43.28 89 GLN A CA 1
ATOM 699 C C . GLN A 1 89 ? 33.575 -10.754 18.017 1.00 43.28 89 GLN A C 1
ATOM 701 O O . GLN A 1 89 ? 33.611 -10.793 19.246 1.00 43.28 89 GLN A O 1
ATOM 706 N N . CYS A 1 90 ? 33.208 -9.664 17.353 1.00 45.88 90 CYS A N 1
ATOM 707 C CA . CYS A 1 90 ? 32.515 -8.554 17.983 1.00 45.88 90 CYS A CA 1
ATOM 708 C C . CYS A 1 90 ? 31.052 -8.658 17.554 1.00 45.88 90 CYS A C 1
ATOM 710 O O . CYS A 1 90 ? 30.694 -8.261 16.446 1.00 45.88 90 CYS A O 1
ATOM 712 N N . GLU A 1 91 ? 30.217 -9.259 18.403 1.00 47.66 91 GLU A N 1
ATOM 713 C CA . GLU A 1 91 ? 28.771 -9.315 18.192 1.00 47.66 91 GLU A CA 1
ATOM 714 C C . GLU A 1 91 ? 28.197 -7.899 18.302 1.00 47.66 91 GLU A C 1
ATOM 716 O O . GLU A 1 91 ? 27.894 -7.397 19.386 1.00 47.66 91 GLU A O 1
ATOM 721 N N . LYS A 1 92 ? 28.074 -7.208 17.168 1.00 51.47 92 LYS A N 1
ATOM 722 C CA . LYS A 1 92 ? 27.380 -5.925 17.116 1.00 51.47 92 LYS A CA 1
ATOM 723 C C . LYS A 1 92 ? 25.883 -6.208 17.010 1.00 51.47 92 LYS A C 1
ATOM 725 O O . LYS A 1 92 ? 25.362 -6.471 15.932 1.00 51.47 92 LYS A O 1
ATOM 730 N N . LEU A 1 93 ? 25.197 -6.196 18.151 1.00 55.62 93 LEU A N 1
ATOM 731 C CA . LEU A 1 93 ? 23.736 -6.243 18.205 1.00 55.62 93 LEU A CA 1
ATOM 732 C C . LEU A 1 93 ? 23.177 -4.959 17.578 1.00 55.62 93 LEU A C 1
ATOM 734 O O . LEU A 1 93 ? 23.116 -3.916 18.229 1.00 55.62 93 LEU A O 1
ATOM 738 N N . ASN A 1 94 ? 22.767 -5.030 16.313 1.00 60.62 94 ASN A N 1
ATOM 739 C CA . ASN A 1 94 ? 21.952 -3.983 15.710 1.00 60.62 94 ASN A CA 1
ATOM 740 C C . ASN A 1 94 ? 20.524 -4.143 16.235 1.00 60.62 94 ASN A C 1
ATOM 742 O O . ASN A 1 94 ? 19.790 -5.037 15.817 1.00 60.62 94 ASN A O 1
ATOM 746 N N . ARG A 1 95 ? 20.163 -3.292 17.197 1.00 77.31 95 ARG A N 1
ATOM 747 C CA . ARG A 1 95 ? 18.795 -3.155 17.699 1.00 77.31 95 ARG A CA 1
ATOM 748 C C . ARG A 1 95 ? 18.096 -2.076 16.891 1.00 77.31 95 ARG A C 1
ATOM 750 O O . ARG A 1 95 ? 18.454 -0.907 16.999 1.00 77.31 95 ARG A O 1
ATOM 757 N N . GLU A 1 96 ? 17.118 -2.476 16.093 1.00 88.62 96 GLU A N 1
ATOM 758 C CA . GLU A 1 96 ? 16.264 -1.550 15.352 1.00 88.62 96 GLU A CA 1
ATOM 759 C C . GLU A 1 96 ? 14.850 -1.582 15.943 1.00 88.62 96 GLU A C 1
ATOM 761 O O . GLU A 1 96 ? 14.279 -2.656 16.142 1.00 88.62 96 GLU A O 1
ATOM 766 N N . GLU A 1 97 ? 14.297 -0.409 16.258 1.00 94.19 97 GLU A N 1
ATOM 767 C CA . GLU A 1 97 ? 12.888 -0.268 16.635 1.00 94.19 97 GLU A CA 1
ATOM 768 C C . GLU A 1 97 ? 12.026 -0.287 15.369 1.00 94.19 97 GLU A C 1
ATOM 770 O O . GLU A 1 97 ? 12.230 0.508 14.448 1.00 94.19 97 GLU A O 1
ATOM 775 N N . LEU A 1 98 ? 11.042 -1.181 15.340 1.00 95.56 98 LEU A N 1
ATOM 776 C CA . LEU A 1 98 ? 10.092 -1.319 14.244 1.00 95.56 98 LEU A CA 1
ATOM 777 C C . LEU A 1 98 ? 8.663 -1.113 14.747 1.00 95.56 98 LEU A C 1
ATOM 779 O O . LEU A 1 98 ? 8.362 -1.319 15.922 1.00 95.56 98 LEU A O 1
ATOM 783 N N . ALA A 1 99 ? 7.782 -0.732 13.831 1.00 97.31 99 ALA A N 1
ATOM 784 C CA . ALA A 1 99 ? 6.342 -0.675 14.023 1.00 97.31 99 ALA A CA 1
ATOM 785 C C . ALA A 1 99 ? 5.650 -1.627 13.044 1.00 97.31 99 ALA A C 1
ATOM 787 O O . ALA A 1 99 ? 6.222 -2.020 12.023 1.00 97.31 99 ALA A O 1
ATOM 788 N N . LEU A 1 100 ? 4.401 -1.976 13.343 1.00 97.50 100 LEU A N 1
ATOM 789 C CA . LEU A 1 100 ? 3.583 -2.813 12.476 1.00 97.50 100 LEU A CA 1
ATOM 790 C C . LEU A 1 100 ? 2.717 -1.920 11.573 1.00 97.50 100 LEU A C 1
ATOM 792 O O . LEU A 1 100 ? 1.667 -1.447 12.005 1.00 97.50 100 LEU A O 1
ATOM 796 N N . THR A 1 101 ? 3.174 -1.638 10.352 1.00 97.44 101 THR A N 1
ATOM 797 C CA . THR A 1 101 ? 2.459 -0.750 9.417 1.00 97.44 101 THR A CA 1
ATOM 798 C C . THR A 1 101 ? 1.422 -1.489 8.591 1.00 97.44 101 THR A C 1
ATOM 800 O O . THR A 1 101 ? 1.581 -2.676 8.308 1.00 97.44 101 THR A O 1
ATOM 803 N N . ASP A 1 102 ? 0.370 -0.781 8.193 1.00 96.31 102 ASP A N 1
ATOM 804 C CA . ASP A 1 102 ? -0.682 -1.299 7.326 1.00 96.31 102 ASP A CA 1
ATOM 805 C C . ASP A 1 102 ? -0.190 -1.621 5.902 1.00 96.31 102 ASP A C 1
ATOM 807 O O . ASP A 1 102 ? 0.804 -1.082 5.416 1.00 96.31 102 ASP A O 1
ATOM 811 N N . SER A 1 103 ? -0.889 -2.552 5.247 1.00 95.31 103 SER A N 1
ATOM 812 C CA . SER A 1 103 ? -0.668 -2.957 3.853 1.00 95.31 103 SER A CA 1
ATOM 813 C C . SER A 1 103 ? -1.998 -2.930 3.096 1.00 95.31 103 SER A C 1
ATOM 815 O O . SER A 1 103 ? -2.531 -1.866 2.799 1.00 95.31 103 SER A O 1
ATOM 817 N N . PHE A 1 104 ? -2.601 -4.087 2.843 1.00 96.00 104 PHE A N 1
ATOM 818 C CA . PHE A 1 104 ? -3.976 -4.218 2.379 1.00 96.00 104 PHE A CA 1
ATOM 819 C C . PHE A 1 104 ? -4.834 -4.856 3.474 1.00 96.00 104 PHE A C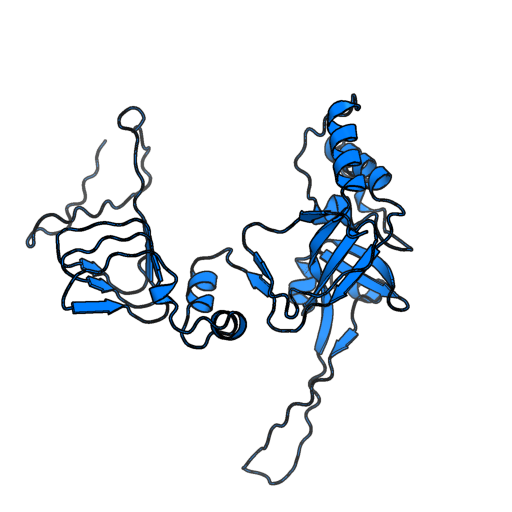 1
ATOM 821 O O . PHE A 1 104 ? -4.337 -5.349 4.490 1.00 96.00 104 PHE A O 1
ATOM 828 N N . TYR A 1 105 ? -6.143 -4.867 3.277 1.00 96.69 105 TYR A N 1
ATOM 829 C CA . TYR A 1 105 ? -7.047 -5.579 4.168 1.00 96.69 105 TYR A CA 1
ATOM 830 C C . TYR A 1 105 ? -8.193 -6.214 3.397 1.00 96.69 105 TYR A C 1
ATOM 832 O O . TYR A 1 105 ? -8.490 -5.858 2.259 1.00 96.69 105 TYR A O 1
ATOM 840 N N . ILE A 1 106 ? -8.831 -7.197 4.018 1.00 95.88 106 ILE A N 1
ATOM 841 C CA . ILE A 1 106 ? -9.990 -7.889 3.469 1.00 95.88 106 ILE A CA 1
ATOM 842 C C . ILE A 1 106 ? -11.170 -7.592 4.376 1.00 95.88 106 ILE A C 1
ATOM 844 O O . ILE A 1 106 ? -11.096 -7.844 5.577 1.00 95.88 106 ILE A O 1
ATOM 848 N N . ILE A 1 107 ? -12.263 -7.094 3.809 1.00 97.25 107 ILE A N 1
ATOM 849 C CA . ILE A 1 107 ? -13.541 -6.962 4.512 1.00 97.25 107 ILE A CA 1
ATOM 850 C C . ILE A 1 107 ? -14.469 -8.114 4.132 1.00 97.25 107 ILE A C 1
ATOM 852 O O . ILE A 1 107 ? -14.498 -8.575 2.988 1.00 97.25 107 ILE A O 1
ATOM 856 N N . SER A 1 108 ? -15.261 -8.579 5.091 1.00 96.00 108 SER A N 1
ATOM 857 C CA . SER A 1 108 ? -16.309 -9.561 4.827 1.00 96.00 108 SER A CA 1
ATOM 858 C C . SER A 1 108 ? -17.395 -8.993 3.906 1.00 96.00 108 SER A C 1
ATOM 860 O O . SER A 1 108 ? -17.656 -7.785 3.884 1.00 96.00 108 SER A O 1
ATOM 862 N N . MET A 1 109 ? -18.109 -9.877 3.201 1.00 94.81 109 MET A N 1
ATOM 863 C CA . MET A 1 109 ? -19.282 -9.467 2.416 1.00 94.81 109 MET A CA 1
ATOM 864 C C . MET A 1 109 ? -20.364 -8.788 3.264 1.00 94.81 109 MET A C 1
ATOM 866 O O . MET A 1 109 ? -21.060 -7.914 2.765 1.00 94.81 109 MET A O 1
ATOM 870 N N . ASN A 1 110 ? -20.464 -9.098 4.561 1.00 94.00 110 ASN A N 1
ATOM 871 C CA . ASN A 1 110 ? -21.404 -8.425 5.463 1.00 94.00 110 ASN A CA 1
ATOM 872 C C . ASN A 1 110 ? -21.084 -6.930 5.632 1.00 94.00 110 ASN A C 1
ATOM 874 O O . ASN A 1 110 ? -21.996 -6.103 5.731 1.00 94.00 110 ASN A O 1
ATOM 878 N N . ILE A 1 111 ? -19.796 -6.569 5.678 1.00 96.25 111 ILE A N 1
ATOM 879 C CA . ILE A 1 111 ? -19.372 -5.164 5.700 1.00 96.25 111 ILE A CA 1
ATOM 880 C C . ILE A 1 111 ? -19.641 -4.523 4.341 1.00 96.25 111 ILE A C 1
ATOM 882 O O . ILE A 1 111 ? -20.210 -3.434 4.308 1.00 96.25 111 ILE A O 1
ATOM 886 N N . ALA A 1 112 ? -19.305 -5.198 3.237 1.00 95.19 112 ALA A N 1
ATOM 887 C CA . ALA A 1 112 ? -19.587 -4.694 1.892 1.00 95.19 112 ALA A CA 1
ATOM 888 C C . ALA A 1 112 ? -21.088 -4.395 1.700 1.00 95.19 112 ALA A C 1
ATOM 890 O O . ALA A 1 112 ? -21.457 -3.294 1.297 1.00 95.19 112 ALA A O 1
ATOM 891 N N . ASP A 1 113 ? -21.965 -5.311 2.114 1.00 93.81 113 ASP A N 1
ATOM 892 C CA . ASP A 1 113 ? -23.417 -5.114 2.114 1.00 93.81 113 ASP A CA 1
ATOM 893 C C . ASP A 1 113 ? -23.850 -3.942 2.999 1.00 93.81 113 ASP A C 1
ATOM 895 O O . ASP A 1 113 ? -24.809 -3.239 2.683 1.00 93.81 113 ASP A O 1
ATOM 899 N N . SER A 1 114 ? -23.175 -3.729 4.131 1.00 93.75 114 SER A N 1
ATOM 900 C CA . SER A 1 114 ? -23.460 -2.604 5.028 1.00 93.75 114 SER A CA 1
ATOM 901 C C . SER A 1 114 ? -23.073 -1.268 4.392 1.00 93.75 114 SER A C 1
ATOM 903 O O . SER A 1 114 ? -23.830 -0.309 4.517 1.00 93.75 114 SER A O 1
ATOM 905 N N . LEU A 1 115 ? -21.958 -1.215 3.657 1.00 93.38 115 LEU A N 1
ATOM 906 C CA . LEU A 1 115 ? -21.531 -0.041 2.887 1.00 93.38 115 LEU A CA 1
ATOM 907 C C . LEU A 1 115 ? -22.482 0.246 1.713 1.00 93.38 115 LEU A C 1
ATOM 909 O O . LEU A 1 115 ? -22.870 1.391 1.502 1.00 93.38 115 LEU A O 1
ATOM 913 N N . ILE A 1 116 ? -22.938 -0.786 0.998 1.00 92.19 116 ILE A N 1
ATOM 914 C CA . ILE A 1 116 ? -23.952 -0.649 -0.063 1.00 92.19 116 ILE A CA 1
ATOM 915 C C . ILE A 1 116 ? -25.278 -0.147 0.527 1.00 92.19 116 ILE A C 1
ATOM 917 O O . ILE A 1 116 ? -25.904 0.772 0.001 1.00 92.19 116 ILE A O 1
ATOM 921 N N . LYS A 1 117 ? -25.711 -0.709 1.663 1.00 91.12 117 LYS A N 1
ATOM 922 C CA . LYS A 1 117 ? -26.906 -0.233 2.374 1.00 91.12 117 LYS A CA 1
ATOM 923 C C . LYS A 1 117 ? -26.749 1.207 2.836 1.00 91.12 117 LYS A C 1
ATOM 925 O O . LYS A 1 117 ? -27.736 1.927 2.781 1.00 91.12 117 LYS A O 1
ATOM 930 N N . LEU A 1 118 ? -25.561 1.613 3.281 1.00 89.00 118 LEU A N 1
ATOM 931 C CA . LEU A 1 118 ? -25.277 3.001 3.624 1.00 89.00 118 LEU A CA 1
ATOM 932 C C . LEU A 1 118 ? -25.519 3.889 2.398 1.00 89.00 118 LEU A C 1
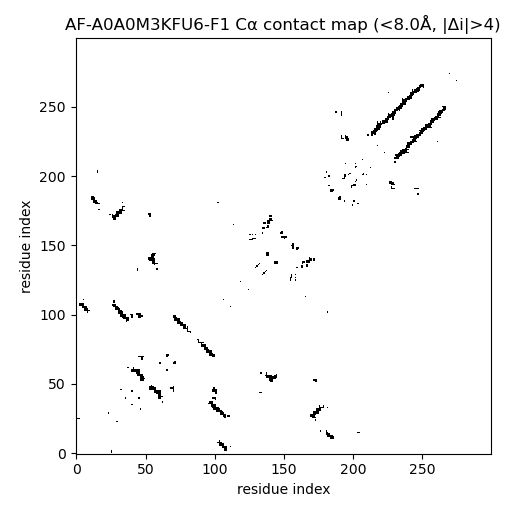ATOM 934 O O . LEU A 1 118 ? -26.376 4.760 2.462 1.00 89.00 118 LEU A O 1
ATOM 938 N N . LEU A 1 119 ? -24.902 3.563 1.257 1.00 85.19 119 LEU A N 1
ATOM 939 C CA . LEU A 1 119 ? -25.070 4.295 -0.004 1.00 85.19 119 LEU A CA 1
ATOM 940 C C . LEU A 1 119 ? -26.542 4.443 -0.438 1.00 85.19 119 LEU A C 1
ATOM 942 O O . LEU A 1 119 ? -26.923 5.479 -0.971 1.00 85.19 119 LEU A O 1
ATOM 946 N N . HIS A 1 120 ? -27.372 3.418 -0.217 1.00 83.56 120 HIS A N 1
ATOM 947 C CA . HIS A 1 120 ? -28.775 3.424 -0.650 1.00 83.56 120 HIS A CA 1
ATOM 948 C C . HIS A 1 120 ? -29.780 3.947 0.383 1.00 83.56 120 HIS A C 1
ATOM 950 O O . HIS A 1 120 ? -30.868 4.371 -0.005 1.00 83.56 120 HIS A O 1
ATOM 956 N N . LYS A 1 121 ? -29.492 3.849 1.686 1.00 70.94 121 LYS A N 1
ATOM 957 C CA . LYS A 1 121 ? -30.464 4.171 2.746 1.00 70.94 121 LYS A CA 1
ATOM 958 C C . LYS A 1 121 ? -30.320 5.573 3.302 1.00 70.94 121 LYS A C 1
ATOM 960 O O . LYS A 1 121 ? -31.288 6.072 3.875 1.00 70.94 121 LYS A O 1
ATOM 965 N N . THR A 1 122 ? -29.136 6.171 3.253 1.00 60.12 122 THR A N 1
ATOM 966 C CA . THR A 1 122 ? -28.915 7.396 4.010 1.00 60.12 122 THR A CA 1
ATOM 967 C C . THR A 1 122 ? -29.293 8.635 3.216 1.00 60.12 122 THR A C 1
ATOM 969 O O . THR A 1 122 ? -28.814 8.855 2.113 1.00 60.12 122 THR A O 1
ATOM 972 N N . SER A 1 123 ? -30.057 9.527 3.853 1.00 61.50 123 SER A N 1
ATOM 973 C CA . SER A 1 123 ? -30.099 10.961 3.520 1.00 61.50 123 SER A CA 1
ATOM 974 C C . SER A 1 123 ? -28.727 11.639 3.690 1.00 61.50 123 SER A C 1
ATOM 976 O O . SER A 1 123 ? -28.576 12.819 3.397 1.00 61.50 123 SER A O 1
ATOM 978 N N . VAL A 1 124 ? -27.748 10.907 4.237 1.00 63.03 124 VAL A N 1
ATOM 979 C CA . VAL A 1 124 ? -26.342 11.287 4.348 1.00 63.03 124 VAL A CA 1
ATOM 980 C C . VAL A 1 124 ? -25.656 10.929 3.037 1.00 63.03 124 VAL A C 1
ATOM 982 O O . VAL A 1 124 ? -25.352 9.763 2.785 1.00 63.03 124 VAL A O 1
ATOM 985 N N . THR A 1 125 ? -25.414 11.941 2.217 1.00 74.88 125 THR A N 1
ATOM 986 C CA . THR A 1 125 ? -24.516 11.846 1.070 1.00 74.88 125 THR A CA 1
ATOM 987 C C . THR A 1 125 ? -23.091 12.087 1.568 1.00 74.88 125 THR A C 1
ATOM 989 O O . THR A 1 125 ? -22.820 13.090 2.231 1.00 74.88 125 THR A O 1
ATOM 992 N N . ILE A 1 126 ? -22.167 11.169 1.279 1.00 82.38 126 ILE A N 1
ATOM 993 C CA . ILE A 1 126 ? -20.737 11.403 1.512 1.00 82.38 126 ILE A CA 1
ATOM 994 C C . ILE A 1 126 ? -20.232 12.285 0.365 1.00 82.38 126 ILE A C 1
ATOM 996 O O . ILE A 1 126 ? -19.952 11.798 -0.725 1.00 82.38 126 ILE A O 1
ATOM 1000 N N . GLU A 1 127 ? -20.176 13.595 0.599 1.00 84.69 127 GLU A N 1
ATOM 1001 C CA . GLU A 1 127 ? -19.846 14.623 -0.411 1.00 84.69 127 GLU A CA 1
ATOM 1002 C C . GLU A 1 127 ? -18.412 15.158 -0.280 1.00 84.69 127 GLU A C 1
ATOM 1004 O O . GLU A 1 127 ? -18.101 16.281 -0.683 1.00 84.69 127 GLU A O 1
ATOM 1009 N N . CYS A 1 128 ? -17.530 14.378 0.338 1.00 90.94 128 CYS A N 1
ATOM 1010 C CA . CYS A 1 128 ? -16.132 14.730 0.521 1.00 90.94 128 CYS A CA 1
ATOM 1011 C C . CYS A 1 128 ? -15.228 13.550 0.176 1.00 90.94 128 CYS A C 1
ATOM 1013 O O . CYS A 1 128 ? -15.643 12.389 0.204 1.00 90.94 128 CYS A O 1
ATOM 1015 N N . GLU A 1 129 ? -13.968 13.856 -0.119 1.00 92.81 129 GLU A N 1
ATOM 1016 C CA . GLU A 1 129 ? -12.931 12.837 -0.201 1.00 92.81 129 GLU A CA 1
ATOM 1017 C C . GLU A 1 129 ? -12.743 12.189 1.176 1.00 92.81 129 GLU A C 1
ATOM 1019 O O . GLU A 1 129 ? -12.754 12.860 2.211 1.00 92.81 129 GLU A O 1
ATOM 1024 N N . THR A 1 130 ? 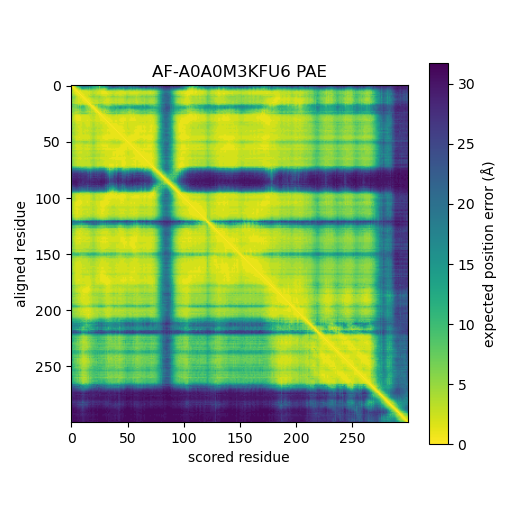-12.616 10.868 1.182 1.00 92.81 130 THR A N 1
ATOM 1025 C CA . THR A 1 130 ? -12.428 10.059 2.389 1.00 92.81 130 THR A CA 1
ATOM 1026 C C . THR A 1 130 ? -11.283 9.089 2.142 1.00 92.81 130 THR A C 1
ATOM 1028 O O . THR A 1 130 ? -10.935 8.793 1.000 1.00 92.81 130 THR A O 1
ATOM 1031 N N . CYS A 1 131 ? -10.667 8.604 3.211 1.00 92.88 131 CYS A N 1
ATOM 1032 C CA . CYS A 1 131 ? -9.551 7.677 3.147 1.00 92.88 131 CYS A CA 1
ATOM 1033 C C . CYS A 1 131 ? -9.991 6.353 3.759 1.00 92.88 131 CYS A C 1
ATOM 1035 O O . CYS A 1 131 ? -10.152 6.264 4.970 1.00 92.88 131 CYS A O 1
ATOM 1037 N N . CYS A 1 132 ? -10.149 5.299 2.960 1.00 94.31 132 CYS A N 1
ATOM 1038 C CA . CYS A 1 132 ? -10.586 4.004 3.487 1.00 94.31 132 CYS A CA 1
ATOM 1039 C C . CYS A 1 132 ? -9.616 3.435 4.543 1.00 94.31 132 CYS A C 1
ATOM 1041 O O . CYS A 1 132 ? -10.047 2.759 5.465 1.00 94.31 132 CYS A O 1
ATOM 1043 N N . TYR A 1 133 ? -8.324 3.760 4.487 1.00 95.00 133 TYR A N 1
ATOM 1044 C CA . TYR A 1 133 ? -7.366 3.391 5.533 1.00 95.00 133 TYR A CA 1
ATOM 1045 C C . TYR A 1 133 ? -7.590 4.189 6.825 1.00 95.00 133 TYR A C 1
ATOM 1047 O O . TYR A 1 133 ? -7.812 3.617 7.889 1.00 95.00 133 TYR A O 1
ATOM 1055 N N . GLY A 1 134 ? -7.612 5.520 6.733 1.00 93.62 134 GLY A N 1
ATOM 1056 C CA . GLY A 1 134 ? -7.761 6.383 7.905 1.00 93.62 134 GLY A CA 1
ATOM 1057 C C . GLY A 1 134 ? -9.161 6.372 8.519 1.00 93.62 134 GLY A C 1
ATOM 1058 O O . GLY A 1 134 ? -9.298 6.444 9.735 1.00 93.62 134 GLY A O 1
ATOM 1059 N N . ASP A 1 135 ? -10.208 6.269 7.708 1.00 95.69 135 ASP A N 1
ATOM 1060 C CA . ASP A 1 135 ? -11.587 6.414 8.162 1.00 95.69 135 ASP A CA 1
ATOM 1061 C C . ASP A 1 135 ? -12.225 5.063 8.529 1.00 95.69 135 ASP A C 1
ATOM 1063 O O . ASP A 1 135 ? -13.055 5.031 9.440 1.00 95.69 135 ASP A O 1
ATOM 1067 N N . TYR A 1 136 ? -11.827 3.949 7.888 1.00 97.12 136 TYR A N 1
ATOM 1068 C CA . TYR A 1 136 ? -12.399 2.623 8.185 1.00 97.12 136 TYR A CA 1
ATOM 1069 C C . TYR A 1 136 ? -11.608 1.861 9.247 1.00 97.12 136 TYR A C 1
ATOM 1071 O O . TYR A 1 136 ? -12.207 1.102 10.009 1.00 97.12 136 TYR A O 1
ATOM 1079 N N . LEU A 1 137 ? -10.280 2.038 9.314 1.00 97.94 137 LEU A N 1
ATOM 1080 C CA . LEU A 1 137 ? -9.436 1.237 10.210 1.00 97.94 137 LEU A CA 1
ATOM 1081 C C . LEU A 1 137 ? -9.283 1.853 11.603 1.00 97.94 137 LEU A C 1
ATOM 1083 O O . LEU A 1 137 ? -9.180 1.131 12.591 1.00 97.94 137 LEU A O 1
ATOM 1087 N N . ARG A 1 138 ? -9.321 3.182 11.721 1.00 97.31 138 ARG A N 1
ATOM 1088 C CA . ARG A 1 138 ? -9.232 3.880 13.016 1.00 97.31 138 ARG A CA 1
ATOM 1089 C C . ARG A 1 138 ? -10.292 3.510 14.073 1.00 97.31 138 ARG A C 1
ATOM 1091 O O . ARG A 1 138 ? -9.943 3.522 15.253 1.00 97.31 138 ARG A O 1
ATOM 1098 N N . PRO A 1 139 ? -11.546 3.178 13.712 1.00 98.06 139 PRO A N 1
ATOM 1099 C CA . PRO A 1 139 ? -12.555 2.658 14.642 1.00 98.06 139 PRO A CA 1
ATOM 1100 C C . PRO A 1 139 ? -12.278 1.252 15.186 1.00 98.06 139 PRO A C 1
ATOM 1102 O O . PRO A 1 139 ? -13.021 0.798 16.060 1.00 98.06 139 PRO A O 1
ATOM 1105 N N . LEU A 1 140 ? -11.295 0.535 14.631 1.00 98.31 140 LEU A N 1
ATOM 1106 C CA . LEU A 1 140 ? -11.042 -0.870 14.936 1.00 98.31 140 LEU A CA 1
ATOM 1107 C C . LEU A 1 140 ? -10.180 -1.057 16.190 1.00 98.31 140 LEU A C 1
ATOM 1109 O O . LEU A 1 140 ? -9.418 -0.182 16.605 1.00 98.31 140 LEU A O 1
ATOM 1113 N N . GLY A 1 141 ? -10.264 -2.267 16.741 1.00 97.62 141 GLY A N 1
ATOM 1114 C CA . GLY A 1 141 ? -9.499 -2.709 17.902 1.00 97.62 141 GLY A CA 1
ATOM 1115 C C . GLY A 1 141 ? -10.282 -2.634 19.210 1.00 97.62 141 GLY A C 1
ATOM 1116 O O . GLY A 1 141 ? -11.428 -2.188 19.258 1.00 97.62 141 GLY A O 1
ATOM 1117 N N . GLU A 1 142 ? -9.656 -3.109 20.283 1.00 97.75 142 GLU A N 1
ATOM 1118 C CA . GLU A 1 142 ? -10.255 -3.142 21.624 1.00 97.75 142 GLU A CA 1
ATOM 1119 C C . GLU A 1 142 ? -10.339 -1.748 22.280 1.00 97.75 142 GLU A C 1
ATOM 1121 O O . GLU A 1 142 ? -11.172 -1.514 23.154 1.00 97.75 142 GLU A O 1
ATOM 1126 N N . SER A 1 143 ? -9.497 -0.801 21.858 1.00 97.81 143 SER A N 1
ATOM 1127 C CA . SER A 1 143 ? -9.416 0.551 22.414 1.00 97.81 143 SER A CA 1
ATOM 1128 C C . SER A 1 143 ? -9.088 1.600 21.337 1.00 97.81 143 SER A C 1
ATOM 1130 O O . SER A 1 143 ? -8.015 2.216 21.383 1.00 97.81 143 SER A O 1
ATOM 1132 N N . PRO A 1 144 ? -9.989 1.810 20.358 1.00 97.38 144 PRO A N 1
ATOM 1133 C CA . PRO A 1 144 ? -9.809 2.793 19.293 1.00 97.38 144 PRO A CA 1
ATOM 1134 C C . PRO A 1 144 ? -9.725 4.223 19.836 1.00 97.38 144 PRO A C 1
ATOM 1136 O O . PRO A 1 144 ? -10.328 4.567 20.856 1.00 97.38 144 PRO A O 1
ATOM 1139 N N . LEU A 1 145 ? -9.001 5.074 19.111 1.00 95.75 145 LEU A N 1
ATOM 1140 C CA . LEU A 1 145 ? -8.924 6.508 19.380 1.00 95.75 145 LEU A CA 1
ATOM 1141 C C . LEU A 1 145 ? -9.950 7.252 18.519 1.00 95.75 145 LEU A C 1
ATOM 1143 O O . LEU A 1 145 ? -10.035 7.024 17.311 1.00 95.75 145 LEU A O 1
ATOM 1147 N N . TRP A 1 146 ? -10.686 8.186 19.121 1.00 96.25 146 TRP A N 1
ATOM 1148 C CA . TRP A 1 146 ? -11.771 8.930 18.461 1.00 96.25 146 TRP A CA 1
ATOM 1149 C C . TRP A 1 146 ? -11.421 10.389 18.132 1.00 96.25 146 TRP A C 1
ATOM 1151 O O . TRP A 1 146 ? -12.281 11.134 17.667 1.00 96.25 146 TRP A O 1
ATOM 1161 N N . ASP A 1 147 ? -10.173 10.802 18.364 1.00 93.88 147 ASP A N 1
ATOM 1162 C CA . ASP A 1 147 ? -9.704 12.186 18.185 1.00 93.88 147 ASP A CA 1
ATOM 1163 C C . ASP A 1 147 ? -9.877 12.732 16.749 1.00 93.88 147 ASP A C 1
ATOM 1165 O O . ASP A 1 147 ? -10.113 13.922 16.572 1.00 93.88 147 ASP A O 1
ATOM 1169 N N . TYR A 1 148 ? -9.867 11.875 15.725 1.00 93.31 148 TYR A N 1
ATOM 1170 C CA . TYR A 1 148 ? -10.034 12.270 14.321 1.00 93.31 148 TYR A CA 1
ATOM 1171 C C . TYR A 1 148 ? -11.473 12.563 13.882 1.00 93.31 148 TYR A C 1
ATOM 1173 O O . TYR A 1 148 ? -11.678 13.085 12.781 1.00 93.31 148 TYR A O 1
ATOM 1181 N N . LEU A 1 149 ? -12.473 12.208 14.699 1.00 94.50 149 LEU A N 1
ATOM 1182 C CA . LEU A 1 149 ? -13.886 12.395 14.346 1.00 94.50 149 LEU A CA 1
ATOM 1183 C C . LEU A 1 149 ? -14.299 13.870 14.323 1.00 94.50 149 LEU A C 1
ATOM 1185 O O . LEU A 1 149 ? -15.325 14.212 13.734 1.00 94.50 149 LEU A O 1
ATOM 1189 N N . GLN A 1 150 ? -13.539 14.730 15.000 1.00 89.25 150 GLN A N 1
ATOM 1190 C CA . GLN A 1 150 ? -13.748 16.170 15.003 1.00 89.25 150 GLN A CA 1
ATOM 1191 C C . GLN A 1 150 ? -12.705 16.816 14.096 1.00 89.25 150 GLN A C 1
ATOM 1193 O O . GLN A 1 150 ? -11.517 16.841 14.403 1.00 89.25 150 GLN A O 1
ATOM 1198 N N . CYS A 1 151 ? -13.155 17.339 12.963 1.00 88.31 151 CYS A N 1
ATOM 1199 C CA . CYS A 1 151 ? -12.336 18.134 12.060 1.00 88.31 151 CYS A CA 1
ATOM 1200 C C . CYS A 1 151 ? -13.083 19.403 11.654 1.00 88.31 151 CYS A C 1
ATOM 1202 O O . CYS A 1 151 ? -14.296 19.501 11.831 1.00 88.31 151 CYS A O 1
ATOM 1204 N N . SER A 1 152 ? -12.343 20.377 11.124 1.00 89.50 152 SER A N 1
ATOM 1205 C CA . SER A 1 152 ? -12.892 21.661 10.680 1.00 89.50 152 SER A CA 1
ATOM 1206 C C . SER A 1 152 ? -13.876 21.529 9.515 1.00 89.50 152 SER A C 1
ATOM 1208 O O . SER A 1 152 ? -14.783 22.346 9.405 1.00 89.50 152 SER A O 1
ATOM 1210 N N . ASP A 1 153 ? -13.723 20.511 8.661 1.00 93.12 153 ASP A N 1
ATOM 1211 C CA . ASP A 1 153 ? -14.709 20.186 7.627 1.00 93.12 153 ASP A CA 1
ATOM 1212 C C . ASP A 1 153 ? -15.835 19.331 8.232 1.00 93.12 153 ASP A C 1
ATOM 1214 O O . ASP A 1 153 ? -15.634 18.167 8.595 1.00 93.12 153 ASP A O 1
ATOM 1218 N N . GLU A 1 154 ? -17.029 19.917 8.336 1.00 92.06 154 GLU A N 1
ATOM 1219 C CA . GLU A 1 154 ? -18.224 19.266 8.880 1.00 92.06 154 GLU A CA 1
ATOM 1220 C C . GLU A 1 154 ? -18.671 18.050 8.057 1.00 92.06 154 GLU A C 1
ATOM 1222 O O . GLU A 1 154 ? -19.149 17.067 8.631 1.00 92.06 154 GLU A O 1
ATOM 1227 N N . ARG A 1 155 ? -18.481 18.070 6.728 1.00 92.56 155 ARG A N 1
ATOM 1228 C CA . ARG A 1 155 ? -18.837 16.946 5.845 1.00 92.56 155 ARG A CA 1
ATOM 1229 C C . ARG A 1 155 ? -17.915 15.764 6.101 1.00 92.56 155 ARG A C 1
ATOM 1231 O O . ARG A 1 155 ? -18.389 14.639 6.242 1.00 92.56 155 ARG A O 1
ATOM 1238 N N . LEU A 1 156 ? -16.616 16.027 6.248 1.00 94.12 156 LEU A N 1
ATOM 1239 C CA . LEU A 1 156 ? -15.642 14.997 6.607 1.00 94.12 156 LEU A CA 1
ATOM 1240 C C . LEU A 1 156 ? -15.894 14.454 8.019 1.00 94.12 156 LEU A C 1
ATOM 1242 O O . LEU A 1 156 ? -15.826 13.244 8.232 1.00 94.12 156 LEU A O 1
ATOM 1246 N N . ALA A 1 157 ? -16.245 15.314 8.977 1.00 94.12 157 ALA A N 1
ATOM 1247 C CA . ALA A 1 157 ? -16.599 14.884 10.328 1.00 94.12 157 ALA A CA 1
ATOM 1248 C C . ALA A 1 157 ? -17.840 13.974 10.325 1.00 94.12 157 ALA A C 1
ATOM 1250 O O . ALA A 1 157 ? -17.870 12.957 11.023 1.00 94.12 157 ALA A O 1
ATOM 1251 N N . LEU A 1 158 ? -18.856 14.308 9.522 1.00 92.69 158 LEU A N 1
ATOM 1252 C CA . LEU A 1 158 ? -20.048 13.481 9.333 1.00 92.69 158 LEU A CA 1
ATOM 1253 C C . LEU A 1 158 ? -19.703 12.135 8.682 1.00 92.69 158 LEU A C 1
ATOM 1255 O O . LEU A 1 158 ? -20.132 11.091 9.181 1.00 92.69 158 LEU A O 1
ATOM 1259 N N . ALA A 1 159 ? -18.889 12.141 7.623 1.00 93.50 159 ALA A N 1
ATOM 1260 C CA . ALA A 1 159 ? -18.435 10.927 6.951 1.00 93.50 159 ALA A CA 1
ATOM 1261 C C . ALA A 1 159 ? -17.674 10.000 7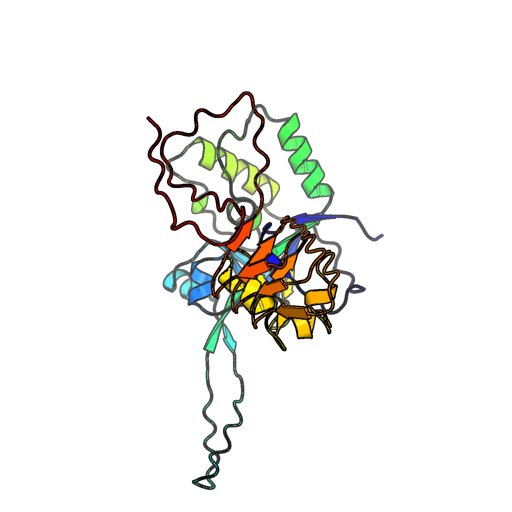.909 1.00 93.50 159 ALA A C 1
ATOM 1263 O O . ALA A 1 159 ? -18.005 8.822 8.041 1.00 93.50 159 ALA A O 1
ATOM 1264 N N . ARG A 1 160 ? -16.720 10.549 8.667 1.00 95.69 160 ARG A N 1
ATOM 1265 C CA . ARG A 1 160 ? -15.931 9.810 9.661 1.00 95.69 160 ARG A CA 1
ATOM 1266 C C . ARG A 1 160 ? -16.775 9.193 10.758 1.00 95.69 160 ARG A C 1
ATOM 1268 O O . ARG A 1 160 ? -16.551 8.038 11.097 1.00 95.69 160 ARG A O 1
ATOM 1275 N N . LYS A 1 161 ? -17.748 9.928 11.303 1.00 95.00 161 LYS A N 1
ATOM 1276 C CA . LYS A 1 161 ? -18.688 9.387 12.300 1.00 95.00 161 LYS A CA 1
ATOM 1277 C C . LYS A 1 161 ? -19.515 8.246 11.714 1.00 95.00 161 LYS A C 1
ATOM 1279 O O . LYS A 1 161 ? -19.630 7.198 12.335 1.00 95.00 161 LYS A O 1
ATOM 1284 N N . THR A 1 162 ? -20.002 8.427 10.489 1.00 94.06 162 THR A N 1
ATOM 1285 C CA . THR A 1 162 ? -20.784 7.412 9.775 1.00 94.06 162 THR A CA 1
ATOM 1286 C C . THR A 1 162 ? -19.987 6.118 9.586 1.00 94.06 162 THR A C 1
ATOM 1288 O O . THR A 1 162 ? -20.482 5.034 9.896 1.00 94.06 162 THR A O 1
ATOM 1291 N N . PHE A 1 163 ? -18.732 6.211 9.137 1.00 95.75 163 PHE A N 1
ATOM 1292 C CA . PHE A 1 163 ? -17.862 5.039 9.028 1.00 95.75 163 PHE A CA 1
ATOM 1293 C C . PHE A 1 163 ? -17.484 4.475 10.398 1.00 95.75 163 PHE A C 1
ATOM 1295 O O . PHE A 1 163 ? -17.525 3.263 10.588 1.00 95.75 163 PHE A O 1
ATOM 1302 N N . ALA A 1 164 ? -17.194 5.322 11.383 1.00 96.88 164 ALA A N 1
ATOM 1303 C CA . ALA A 1 164 ? -16.890 4.882 12.737 1.00 96.88 164 ALA A CA 1
ATOM 1304 C C . ALA A 1 164 ? -18.001 4.033 13.350 1.00 96.88 164 ALA A C 1
ATOM 1306 O O . ALA A 1 164 ? -17.708 2.985 13.920 1.00 96.88 164 ALA A O 1
ATOM 1307 N N . ASP A 1 165 ? -19.259 4.428 13.184 1.00 95.25 165 ASP A N 1
ATOM 1308 C CA . ASP A 1 165 ? -20.397 3.655 13.676 1.00 95.25 165 ASP A CA 1
ATOM 1309 C C . ASP A 1 165 ? -20.560 2.319 12.932 1.00 95.25 165 ASP A C 1
ATOM 1311 O O . ASP A 1 165 ? -20.953 1.320 13.535 1.00 95.25 165 ASP A O 1
ATOM 1315 N N . LEU A 1 166 ? -20.208 2.266 11.642 1.00 95.94 166 LEU A N 1
ATOM 1316 C CA . LEU A 1 166 ? -20.246 1.036 10.845 1.00 95.94 166 LEU A CA 1
ATOM 1317 C C . LEU A 1 166 ? -19.132 0.049 11.231 1.00 95.94 166 LEU A C 1
ATOM 1319 O O . LEU A 1 166 ? -19.376 -1.159 11.284 1.00 95.94 166 LEU A O 1
ATOM 1323 N N . PHE A 1 167 ? -17.918 0.549 11.477 1.00 97.88 167 PHE A N 1
ATOM 1324 C CA . PHE A 1 167 ? -16.712 -0.259 11.697 1.00 97.88 167 PHE A CA 1
ATOM 1325 C C . PHE A 1 167 ? -16.403 -0.537 13.176 1.00 97.88 167 PHE A C 1
ATOM 1327 O O . PHE A 1 167 ? -15.678 -1.486 13.481 1.00 97.88 167 PHE A O 1
ATOM 1334 N N . ARG A 1 168 ? -16.956 0.231 14.121 1.00 97.12 168 ARG A N 1
ATOM 1335 C CA . ARG A 1 168 ? -16.757 -0.006 15.557 1.00 97.12 168 ARG A CA 1
ATOM 1336 C C . ARG A 1 168 ? -17.210 -1.415 15.949 1.00 97.12 168 ARG A C 1
ATOM 1338 O O . ARG A 1 168 ? -18.303 -1.859 15.606 1.00 97.12 168 ARG A O 1
ATOM 1345 N N . GLY A 1 169 ? -16.378 -2.095 16.737 1.00 96.56 169 GLY A N 1
ATOM 1346 C CA . GLY A 1 169 ? -16.703 -3.404 17.313 1.00 96.56 169 GLY A CA 1
ATOM 1347 C C . GLY A 1 169 ? -16.673 -4.568 16.319 1.00 96.56 169 GLY A C 1
ATOM 1348 O O . GLY A 1 169 ? -17.104 -5.664 16.671 1.00 96.56 169 GLY A O 1
ATOM 1349 N N . LYS A 1 170 ? -16.173 -4.358 15.094 1.00 97.44 170 LYS A N 1
ATOM 1350 C CA . LYS A 1 170 ? -15.936 -5.443 14.136 1.00 97.44 170 LYS A CA 1
ATOM 1351 C C . LYS A 1 170 ? -14.798 -6.341 14.606 1.00 97.44 170 LYS A C 1
ATOM 1353 O O . LYS A 1 170 ? -13.792 -5.870 15.136 1.00 97.44 170 LYS A O 1
ATOM 1358 N N . THR A 1 171 ? -14.969 -7.642 14.404 1.00 96.94 171 THR A N 1
ATOM 1359 C CA . THR A 1 171 ? -13.935 -8.632 14.711 1.00 96.94 171 THR A CA 1
ATOM 1360 C C . THR A 1 171 ? -12.781 -8.508 13.721 1.00 96.94 171 THR A C 1
ATOM 1362 O O . THR A 1 171 ? -12.996 -8.329 12.521 1.00 96.94 171 THR A O 1
ATOM 1365 N N . THR A 1 172 ? -11.548 -8.579 14.224 1.00 97.25 172 THR A N 1
ATOM 1366 C CA . THR A 1 172 ? -10.343 -8.381 13.411 1.00 97.25 172 THR A CA 1
ATOM 1367 C C . THR A 1 172 ? -9.341 -9.508 13.615 1.00 97.25 172 THR A C 1
ATOM 1369 O O . THR A 1 172 ? -9.244 -10.060 14.709 1.00 97.25 172 THR A O 1
ATOM 1372 N N . GLU A 1 173 ? -8.591 -9.819 12.562 1.00 96.25 173 GLU A N 1
ATOM 1373 C CA . GLU A 1 173 ? -7.378 -10.641 12.604 1.00 96.25 173 GLU A CA 1
ATOM 1374 C C . GLU A 1 173 ? -6.242 -9.848 11.959 1.00 96.25 173 GLU A C 1
ATOM 1376 O O . GLU A 1 173 ? -6.435 -9.280 10.884 1.00 96.25 173 GLU A O 1
ATOM 1381 N N . VAL A 1 174 ? -5.061 -9.823 12.584 1.00 96.81 174 VAL A N 1
ATOM 1382 C CA . VAL A 1 174 ? -3.882 -9.145 12.026 1.00 96.81 174 VAL A CA 1
ATOM 1383 C C . VAL A 1 174 ? -2.883 -10.177 11.518 1.00 96.81 174 VAL A C 1
ATOM 1385 O O . VAL A 1 174 ? -2.288 -10.928 12.287 1.00 96.81 174 VAL A O 1
ATOM 1388 N N . VAL A 1 175 ? -2.668 -10.186 10.206 1.00 94.75 175 VAL A N 1
ATOM 1389 C CA . VAL A 1 175 ? -1.728 -11.061 9.514 1.00 94.75 175 VAL A CA 1
ATOM 1390 C C . VAL A 1 175 ? -0.440 -10.299 9.245 1.00 94.75 175 VAL A C 1
ATOM 1392 O O . VAL A 1 175 ? -0.391 -9.378 8.433 1.00 94.75 175 VAL A O 1
ATOM 1395 N N . GLN A 1 176 ? 0.634 -10.726 9.898 1.00 93.88 176 GLN A N 1
ATOM 1396 C CA . GLN A 1 176 ? 1.960 -10.175 9.653 1.00 93.88 176 GLN A CA 1
ATOM 1397 C C . GLN A 1 176 ? 2.577 -10.866 8.436 1.00 93.88 176 GLN A C 1
ATOM 1399 O O . GLN A 1 176 ? 2.743 -12.090 8.413 1.00 93.88 176 GLN A O 1
ATOM 1404 N N . LEU A 1 177 ? 2.888 -10.082 7.411 1.00 93.00 177 LEU A N 1
ATOM 1405 C CA . LEU A 1 177 ? 3.549 -10.561 6.209 1.00 93.00 177 LEU A CA 1
ATOM 1406 C C . LEU A 1 177 ? 5.059 -10.704 6.459 1.00 93.00 177 LEU A C 1
ATOM 1408 O O . LEU A 1 177 ? 5.637 -9.985 7.283 1.00 93.00 177 LEU A O 1
ATOM 1412 N N . PRO A 1 178 ? 5.727 -11.661 5.789 1.00 90.88 178 PRO A N 1
ATOM 1413 C CA . PRO A 1 178 ? 7.161 -11.838 5.962 1.00 90.88 178 PRO A CA 1
ATOM 1414 C C . PRO A 1 178 ? 7.915 -10.624 5.422 1.00 90.88 178 PRO A C 1
ATOM 1416 O O . PRO A 1 178 ? 7.415 -9.886 4.574 1.00 90.88 178 PRO A O 1
ATOM 1419 N N . ARG A 1 179 ? 9.171 -10.454 5.842 1.00 88.69 179 ARG A N 1
ATOM 1420 C CA . ARG A 1 179 ? 10.053 -9.446 5.236 1.00 88.69 179 ARG A CA 1
ATOM 1421 C C . ARG A 1 179 ? 10.101 -9.607 3.721 1.00 88.69 179 ARG A C 1
ATOM 1423 O O . ARG A 1 179 ? 10.003 -10.731 3.221 1.00 88.69 179 ARG A O 1
ATOM 1430 N N . ASN A 1 180 ? 10.352 -8.508 3.008 1.00 90.44 180 ASN A N 1
ATOM 1431 C CA . ASN A 1 180 ? 10.516 -8.510 1.554 1.00 90.44 180 ASN A CA 1
ATOM 1432 C C . ASN A 1 180 ? 9.282 -9.079 0.826 1.00 90.44 180 ASN A C 1
ATOM 1434 O O . ASN A 1 180 ? 9.422 -9.940 -0.049 1.00 90.44 180 ASN A O 1
ATOM 1438 N N . SER A 1 181 ? 8.090 -8.668 1.261 1.00 92.38 181 SER A N 1
ATOM 1439 C CA . SER A 1 181 ? 6.803 -9.049 0.672 1.00 92.38 181 SER A CA 1
ATOM 1440 C C . SER A 1 181 ? 5.979 -7.861 0.185 1.00 92.38 181 SER A C 1
ATOM 1442 O O . SER A 1 181 ? 4.959 -8.090 -0.442 1.00 92.38 181 SER A O 1
ATOM 1444 N N . PHE A 1 182 ? 6.409 -6.627 0.438 1.00 93.31 182 PHE A N 1
ATOM 1445 C CA . PHE A 1 182 ? 5.752 -5.411 -0.027 1.00 93.31 182 PHE A CA 1
ATOM 1446 C C . PHE A 1 182 ? 6.577 -4.763 -1.133 1.00 93.31 182 PHE A C 1
ATOM 1448 O O . PHE A 1 182 ? 7.780 -4.548 -0.959 1.00 93.31 182 PHE A O 1
ATOM 1455 N N . PHE A 1 183 ? 5.930 -4.435 -2.246 1.00 93.94 183 PHE A N 1
ATOM 1456 C CA . PHE A 1 183 ? 6.560 -3.805 -3.398 1.00 93.94 183 PHE A CA 1
ATOM 1457 C C . PHE A 1 183 ? 5.704 -2.626 -3.850 1.00 93.94 183 PHE A C 1
ATOM 1459 O O . PHE A 1 183 ? 4.572 -2.812 -4.283 1.00 93.94 183 PHE A O 1
ATOM 1466 N N . HIS A 1 184 ? 6.243 -1.415 -3.731 1.00 93.50 184 HIS A N 1
ATOM 1467 C CA . HIS A 1 184 ? 5.592 -0.190 -4.189 1.00 93.50 184 HIS A CA 1
ATOM 1468 C C . HIS A 1 184 ? 6.045 0.156 -5.611 1.00 93.50 184 HIS A C 1
ATOM 1470 O O . HIS A 1 184 ? 7.234 0.068 -5.918 1.00 93.50 184 HIS A O 1
ATOM 1476 N N . PHE A 1 185 ? 5.099 0.541 -6.458 1.00 92.94 185 PHE A N 1
ATOM 1477 C CA . PHE A 1 185 ? 5.256 0.854 -7.877 1.00 92.94 185 PHE A CA 1
ATOM 1478 C C . PHE A 1 185 ? 4.759 2.274 -8.196 1.00 92.94 185 PHE A C 1
ATOM 1480 O O . PHE A 1 185 ? 4.298 2.540 -9.305 1.00 92.94 185 PHE A O 1
ATOM 1487 N N . GLY A 1 186 ? 4.844 3.200 -7.237 1.00 89.44 186 GLY A N 1
ATOM 1488 C CA . GLY A 1 186 ? 4.361 4.572 -7.414 1.00 89.44 186 GLY A CA 1
ATOM 1489 C C . GLY A 1 186 ? 5.238 5.432 -8.329 1.00 89.44 186 GLY A C 1
ATOM 1490 O O . GLY A 1 186 ? 4.793 6.468 -8.824 1.00 89.44 186 GLY A O 1
ATOM 1491 N N . THR A 1 187 ? 6.485 5.027 -8.584 1.00 90.69 187 THR A N 1
ATOM 1492 C CA . THR A 1 187 ? 7.426 5.776 -9.427 1.00 90.69 187 THR A CA 1
ATOM 1493 C C . THR A 1 187 ? 8.157 4.889 -10.437 1.00 90.69 187 THR A C 1
ATOM 1495 O O . THR A 1 187 ? 8.396 3.702 -10.211 1.00 90.69 187 THR A O 1
ATOM 1498 N N . ILE A 1 188 ? 8.585 5.486 -11.557 1.00 89.94 188 ILE A N 1
ATOM 1499 C CA . ILE A 1 188 ? 9.385 4.786 -12.576 1.00 89.94 188 ILE A CA 1
ATOM 1500 C C . ILE A 1 188 ? 10.673 4.197 -11.972 1.00 89.94 188 ILE A C 1
ATOM 1502 O O . ILE A 1 188 ? 10.932 3.021 -12.212 1.00 89.94 188 ILE A O 1
ATOM 1506 N N . PRO A 1 189 ? 11.476 4.919 -11.160 1.00 91.44 189 PRO A N 1
ATOM 1507 C CA . PRO A 1 189 ? 12.662 4.326 -10.545 1.00 91.44 189 PRO A CA 1
ATOM 1508 C C . PRO A 1 189 ? 12.360 3.101 -9.675 1.00 91.44 189 PRO A C 1
ATOM 1510 O O . PRO A 1 189 ? 13.139 2.150 -9.694 1.00 91.44 189 PRO A O 1
ATOM 1513 N N . GLU A 1 190 ? 11.250 3.093 -8.932 1.00 92.31 190 GLU A N 1
ATOM 1514 C CA . GLU A 1 190 ? 10.831 1.915 -8.162 1.00 92.31 190 GLU A CA 1
ATOM 1515 C C . GLU A 1 190 ? 10.520 0.740 -9.086 1.00 92.31 190 GLU A C 1
ATOM 1517 O O . GLU A 1 190 ? 11.098 -0.332 -8.913 1.00 92.31 190 GLU A O 1
ATOM 1522 N N . LEU A 1 191 ? 9.698 0.960 -10.116 1.00 91.06 191 LEU A N 1
ATOM 1523 C CA . LEU A 1 191 ? 9.384 -0.047 -11.128 1.00 91.06 191 LEU A CA 1
ATOM 1524 C C . LEU A 1 191 ? 10.661 -0.628 -11.764 1.00 91.06 191 LEU A C 1
ATOM 1526 O O . LEU A 1 191 ? 10.847 -1.844 -11.781 1.00 91.06 191 LEU A O 1
ATOM 1530 N N . LEU A 1 192 ? 11.578 0.222 -12.232 1.00 90.75 192 LEU A N 1
ATOM 1531 C CA . LEU A 1 192 ? 12.828 -0.221 -12.858 1.00 90.75 192 LEU A CA 1
ATOM 1532 C C . LEU A 1 192 ? 13.736 -0.984 -11.880 1.00 90.75 192 LEU A C 1
ATOM 1534 O O . LEU A 1 192 ? 14.410 -1.934 -12.277 1.00 90.75 192 LEU A O 1
ATOM 1538 N N . ASN A 1 193 ? 13.752 -0.606 -10.598 1.00 91.56 193 ASN A N 1
ATOM 1539 C CA . ASN A 1 193 ? 14.497 -1.335 -9.572 1.00 91.56 193 ASN A CA 1
ATOM 1540 C C . ASN A 1 193 ? 13.882 -2.711 -9.280 1.00 91.56 193 ASN A C 1
ATOM 1542 O O . ASN A 1 193 ? 14.627 -3.673 -9.086 1.00 91.56 193 ASN A O 1
ATOM 1546 N N . HIS A 1 194 ? 12.552 -2.839 -9.295 1.00 91.06 194 HIS A N 1
ATOM 1547 C CA . HIS A 1 194 ? 11.883 -4.136 -9.149 1.00 91.06 194 HIS A CA 1
ATOM 1548 C C . HIS A 1 194 ? 12.160 -5.063 -10.330 1.00 91.06 194 HIS A C 1
ATOM 1550 O O . HIS A 1 194 ? 12.262 -6.267 -10.133 1.00 91.06 194 HIS A O 1
ATOM 1556 N N . PHE A 1 195 ? 12.361 -4.530 -11.533 1.00 86.75 195 PHE A N 1
ATOM 1557 C CA . PHE A 1 195 ? 12.696 -5.318 -12.726 1.00 86.75 195 PHE A CA 1
ATOM 1558 C C . PHE A 1 195 ? 14.206 -5.459 -12.979 1.00 86.75 195 PHE A C 1
ATOM 1560 O O . PHE A 1 195 ? 14.616 -6.059 -13.973 1.00 86.75 195 PHE A O 1
ATOM 1567 N N . ALA A 1 196 ? 15.053 -4.951 -12.080 1.00 87.06 196 ALA A N 1
ATOM 1568 C CA . ALA A 1 196 ? 16.492 -5.171 -12.148 1.00 87.06 196 ALA A CA 1
ATOM 1569 C C . ALA A 1 196 ? 16.838 -6.657 -11.947 1.00 87.06 196 ALA A C 1
ATOM 1571 O O . ALA A 1 196 ? 16.187 -7.363 -11.174 1.00 87.06 196 ALA A O 1
ATOM 1572 N N . VAL A 1 197 ? 17.901 -7.125 -12.605 1.00 82.75 197 VAL A N 1
ATOM 1573 C CA . VAL A 1 197 ? 18.382 -8.509 -12.469 1.00 82.75 197 VAL A CA 1
ATOM 1574 C C . VAL A 1 197 ? 18.631 -8.837 -10.994 1.00 82.75 197 VAL A C 1
ATOM 1576 O O . VAL A 1 197 ? 19.249 -8.057 -10.272 1.00 82.75 197 VAL A O 1
ATOM 1579 N N . ALA A 1 198 ? 18.138 -10.000 -10.557 1.00 84.19 198 ALA A N 1
ATOM 1580 C CA . ALA A 1 198 ? 18.235 -10.488 -9.180 1.00 84.19 198 ALA A CA 1
ATOM 1581 C C . ALA A 1 198 ? 17.596 -9.573 -8.114 1.00 84.19 198 ALA A C 1
ATOM 1583 O O . ALA A 1 198 ? 17.935 -9.682 -6.931 1.00 84.19 198 ALA A O 1
ATOM 1584 N N . SER A 1 199 ? 16.655 -8.701 -8.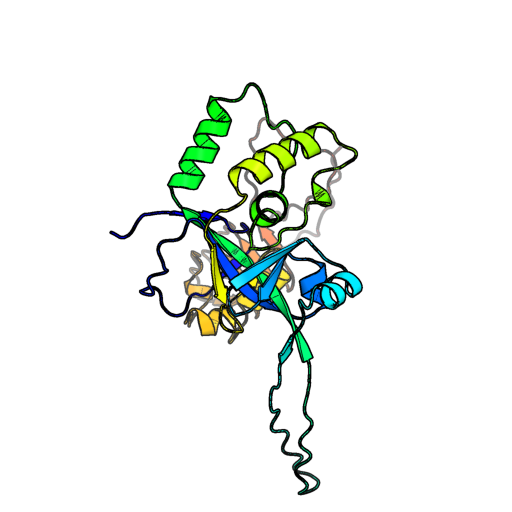494 1.00 90.38 199 SER A N 1
ATOM 1585 C CA . SER A 1 199 ? 15.886 -7.931 -7.517 1.00 90.38 199 SER A CA 1
ATOM 1586 C C . SER A 1 199 ? 15.133 -8.856 -6.553 1.00 90.38 199 SER A C 1
ATOM 1588 O O . SER A 1 199 ? 14.763 -9.994 -6.867 1.00 90.38 199 SER A O 1
ATOM 1590 N N . VAL A 1 200 ? 14.853 -8.338 -5.358 1.00 92.56 200 VAL A N 1
ATOM 1591 C CA . VAL A 1 200 ? 14.028 -9.030 -4.360 1.00 92.56 200 VAL A CA 1
ATOM 1592 C C . VAL A 1 200 ? 12.662 -9.402 -4.941 1.00 92.56 200 VAL A C 1
ATOM 1594 O O . VAL A 1 200 ? 12.163 -10.488 -4.660 1.00 92.56 200 VAL A O 1
ATOM 1597 N N . PHE A 1 201 ? 12.089 -8.529 -5.772 1.00 92.00 201 PHE A N 1
ATOM 1598 C CA . PHE A 1 201 ? 10.813 -8.744 -6.442 1.00 92.00 201 PHE A CA 1
ATOM 1599 C C . PHE A 1 201 ? 10.856 -9.954 -7.382 1.00 92.00 201 PHE A C 1
ATOM 1601 O O . PHE A 1 201 ? 10.102 -10.906 -7.179 1.00 92.00 201 PHE A O 1
ATOM 1608 N N . LEU A 1 202 ? 11.780 -9.976 -8.351 1.00 89.75 202 LEU A N 1
ATOM 1609 C CA . LEU A 1 202 ? 11.880 -11.078 -9.314 1.00 89.75 202 LEU A CA 1
ATOM 1610 C C . LEU A 1 202 ? 12.153 -12.409 -8.610 1.00 89.75 202 LEU A C 1
ATOM 1612 O O . LEU A 1 202 ? 11.493 -13.406 -8.897 1.00 89.75 202 LEU A O 1
ATOM 1616 N N . ASN A 1 203 ? 13.059 -12.409 -7.628 1.00 90.31 203 ASN A N 1
ATOM 1617 C CA . ASN A 1 203 ? 13.363 -13.598 -6.833 1.00 90.31 203 ASN A CA 1
ATOM 1618 C C . ASN A 1 203 ? 12.132 -14.105 -6.075 1.00 90.31 203 ASN A C 1
ATOM 1620 O O . ASN A 1 203 ? 11.903 -15.311 -5.989 1.00 90.31 203 ASN A O 1
ATOM 1624 N N . ARG A 1 204 ? 11.325 -13.191 -5.525 1.00 90.12 204 ARG A N 1
ATOM 1625 C CA . ARG A 1 204 ? 10.158 -13.548 -4.721 1.00 90.12 204 ARG A CA 1
ATOM 1626 C C . ARG A 1 204 ? 9.048 -14.175 -5.557 1.00 90.12 204 ARG A C 1
ATOM 1628 O O . ARG A 1 204 ? 8.464 -15.169 -5.134 1.00 90.12 204 ARG A O 1
ATOM 1635 N N . PHE A 1 205 ? 8.795 -13.617 -6.736 1.00 87.69 205 PHE A N 1
ATOM 1636 C CA . PHE A 1 205 ? 7.790 -14.118 -7.672 1.00 87.69 205 PHE A CA 1
ATOM 1637 C C . PHE A 1 205 ? 8.334 -15.184 -8.634 1.00 87.69 205 PHE A C 1
ATOM 1639 O O . PHE A 1 205 ? 7.608 -15.629 -9.517 1.00 87.69 205 PHE A O 1
ATOM 1646 N N . GLN A 1 206 ? 9.587 -15.621 -8.449 1.00 87.81 206 GLN A N 1
ATOM 1647 C CA . GLN A 1 206 ? 10.262 -16.623 -9.283 1.00 87.81 206 GLN A CA 1
ATOM 1648 C C . GLN A 1 206 ? 10.258 -16.251 -10.778 1.00 87.81 206 GLN A C 1
ATOM 1650 O O . GLN A 1 206 ? 10.150 -17.107 -11.655 1.00 87.81 206 GLN A O 1
ATOM 1655 N N . ILE A 1 207 ? 10.386 -14.955 -11.070 1.00 84.44 207 ILE A N 1
ATOM 1656 C CA . ILE A 1 207 ? 10.447 -14.426 -12.431 1.00 84.44 207 ILE A CA 1
ATOM 1657 C C . ILE A 1 207 ? 11.888 -14.561 -12.927 1.00 84.44 207 ILE A C 1
ATOM 1659 O O . ILE A 1 207 ? 12.774 -13.810 -12.524 1.00 84.44 207 ILE A O 1
ATOM 1663 N N . THR A 1 208 ? 12.129 -15.537 -13.802 1.00 79.75 208 THR A N 1
ATOM 1664 C CA . THR A 1 208 ? 13.474 -15.851 -14.31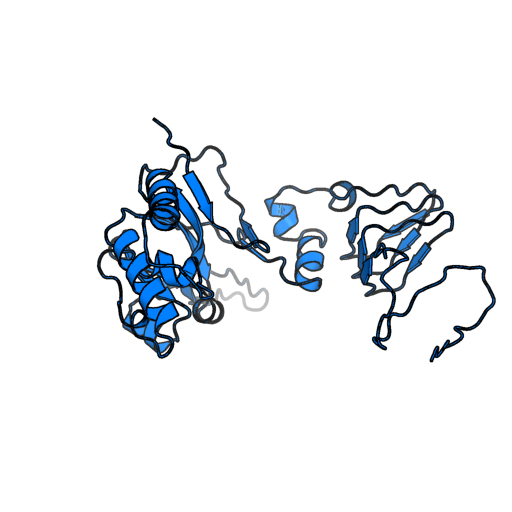4 1.00 79.75 208 THR A CA 1
ATOM 1665 C C . THR A 1 208 ? 13.914 -14.961 -15.471 1.00 79.75 208 THR A C 1
ATOM 1667 O O . THR A 1 208 ? 15.107 -14.832 -15.722 1.00 79.75 208 THR A O 1
ATOM 1670 N N . ASP A 1 209 ? 12.961 -14.389 -16.206 1.00 77.25 209 ASP A N 1
ATOM 1671 C CA . ASP A 1 209 ? 13.223 -13.517 -17.348 1.00 77.25 209 ASP A CA 1
ATOM 1672 C C . ASP A 1 209 ? 12.195 -12.373 -17.367 1.00 77.25 209 ASP A C 1
ATOM 1674 O O . ASP A 1 209 ? 11.079 -12.564 -17.862 1.00 77.25 209 ASP A O 1
ATOM 1678 N N . PRO A 1 210 ? 12.534 -11.194 -16.814 1.00 71.81 210 PRO A N 1
ATOM 1679 C CA . PRO A 1 210 ? 11.617 -10.059 -16.759 1.00 71.81 210 PRO A CA 1
ATOM 1680 C C . PRO A 1 210 ? 11.189 -9.580 -18.151 1.00 71.81 210 PRO A C 1
ATOM 1682 O O . PRO A 1 210 ? 10.088 -9.058 -18.296 1.00 71.81 210 PRO A O 1
ATOM 1685 N N . HIS A 1 211 ? 12.011 -9.792 -19.185 1.00 69.62 211 HIS A N 1
ATOM 1686 C CA . HIS A 1 211 ? 11.704 -9.356 -20.548 1.00 69.62 211 HIS A CA 1
ATOM 1687 C C . HIS A 1 211 ? 10.668 -10.255 -21.232 1.00 69.62 211 HIS A C 1
ATOM 1689 O O . HIS A 1 211 ? 9.949 -9.787 -22.109 1.00 69.62 211 HIS A O 1
ATOM 1695 N N . LYS A 1 212 ? 10.533 -11.520 -20.809 1.00 64.69 212 LYS A N 1
ATOM 1696 C CA . LYS A 1 212 ? 9.466 -12.423 -21.282 1.00 64.69 212 LYS A CA 1
ATOM 1697 C C . LYS A 1 212 ? 8.115 -12.184 -20.611 1.00 64.69 212 LYS A C 1
ATOM 1699 O O . LYS A 1 212 ? 7.097 -12.636 -21.128 1.00 64.69 212 LYS A O 1
ATOM 1704 N N . CYS A 1 213 ? 8.092 -11.504 -19.467 1.00 56.16 213 CYS A N 1
ATOM 1705 C CA . CYS A 1 213 ? 6.853 -11.168 -18.761 1.00 56.16 213 CYS A CA 1
ATOM 1706 C C . CYS A 1 213 ? 6.120 -9.962 -19.366 1.00 56.16 213 CYS A C 1
ATOM 1708 O O . CYS A 1 213 ? 5.007 -9.656 -18.947 1.00 56.16 213 CYS A O 1
ATOM 1710 N N . LEU A 1 214 ? 6.731 -9.289 -20.341 1.00 70.81 214 LEU A N 1
ATOM 1711 C CA . LEU A 1 214 ? 6.236 -8.067 -20.958 1.00 70.81 214 LEU A CA 1
ATOM 1712 C C . LEU A 1 214 ? 5.872 -8.368 -22.414 1.00 70.81 214 LEU A C 1
ATOM 1714 O O . LEU A 1 214 ? 6.661 -8.949 -23.158 1.00 70.81 214 LEU A O 1
ATOM 1718 N N . TYR A 1 215 ? 4.657 -8.012 -22.827 1.00 70.38 215 TYR A N 1
ATOM 1719 C CA . TYR A 1 215 ? 4.144 -8.349 -24.155 1.00 70.38 215 TYR A CA 1
ATOM 1720 C C . TYR A 1 215 ? 4.751 -7.425 -25.219 1.00 70.38 215 TYR A C 1
ATOM 1722 O O . TYR A 1 215 ? 4.148 -6.416 -25.553 1.00 70.38 215 TYR A O 1
ATOM 1730 N N . SER A 1 216 ? 5.940 -7.727 -25.738 1.00 75.62 216 SER A N 1
ATOM 1731 C CA . SER A 1 216 ? 6.571 -6.954 -26.819 1.00 75.62 216 SER A CA 1
ATOM 1732 C C . SER A 1 216 ? 6.968 -7.852 -27.988 1.00 75.62 216 SER A C 1
ATOM 1734 O O . SER A 1 216 ? 7.538 -8.925 -27.796 1.00 75.62 216 SER A O 1
ATOM 1736 N N . VAL A 1 217 ? 6.700 -7.391 -29.210 1.00 75.25 217 VAL A N 1
ATOM 1737 C CA . VAL A 1 217 ? 7.169 -8.005 -30.454 1.00 75.25 217 VAL A CA 1
ATOM 1738 C C . VAL A 1 217 ? 8.479 -7.333 -30.840 1.00 75.25 217 VAL A C 1
ATOM 1740 O O . VAL A 1 217 ? 8.517 -6.230 -31.386 1.00 75.25 217 VAL A O 1
ATOM 1743 N N . LEU A 1 218 ? 9.576 -8.003 -30.513 1.00 75.31 218 LEU A N 1
ATOM 1744 C CA . LEU A 1 218 ? 10.920 -7.587 -30.883 1.00 75.31 218 LEU A CA 1
ATOM 1745 C C . LEU A 1 218 ? 11.401 -8.568 -31.953 1.00 75.31 218 LEU A C 1
ATOM 1747 O O . LEU A 1 218 ? 11.983 -9.603 -31.633 1.00 75.31 218 LEU A O 1
ATOM 1751 N N . ASP A 1 219 ? 11.068 -8.286 -33.213 1.00 63.56 219 ASP A N 1
ATOM 1752 C CA . ASP A 1 219 ? 11.452 -9.124 -34.350 1.00 63.56 219 ASP A CA 1
ATOM 1753 C C . ASP A 1 219 ? 12.632 -8.467 -35.076 1.00 63.56 219 ASP A C 1
ATOM 1755 O O . ASP A 1 219 ? 12.523 -7.404 -35.687 1.00 63.56 219 ASP A O 1
ATOM 1759 N N . GLY A 1 220 ? 13.818 -9.043 -34.910 1.00 61.84 220 GLY A N 1
ATOM 1760 C CA . GLY A 1 220 ? 15.052 -8.522 -35.479 1.00 61.84 220 GLY A CA 1
ATOM 1761 C C . GLY A 1 220 ? 16.273 -9.282 -34.980 1.00 61.84 220 GLY A C 1
ATOM 1762 O O . GLY A 1 220 ? 16.332 -9.723 -33.837 1.00 61.84 220 GLY A O 1
ATOM 1763 N N . SER A 1 221 ? 17.294 -9.411 -35.827 1.00 66.50 221 SER A N 1
ATOM 1764 C CA . SER A 1 221 ? 18.533 -10.125 -35.486 1.00 66.50 221 SER A CA 1
ATOM 1765 C C . SER A 1 221 ? 19.422 -9.394 -34.466 1.00 66.50 221 SER A C 1
ATOM 1767 O O . SER A 1 221 ? 20.462 -9.924 -34.086 1.00 66.50 221 SER A O 1
ATOM 1769 N N . GLN A 1 222 ? 19.065 -8.167 -34.065 1.00 78.56 222 GLN A N 1
ATOM 1770 C CA . GLN A 1 222 ? 19.830 -7.313 -33.150 1.00 78.56 222 GLN A CA 1
ATOM 1771 C C . GLN A 1 222 ? 18.873 -6.626 -32.169 1.00 78.56 222 GLN A C 1
ATOM 1773 O O . GLN A 1 222 ? 18.236 -5.624 -32.499 1.00 78.56 222 GLN A O 1
ATOM 1778 N N . ILE A 1 223 ? 18.744 -7.206 -30.977 1.00 86.56 223 ILE A N 1
ATOM 1779 C CA . ILE A 1 223 ? 17.986 -6.641 -29.859 1.00 86.56 223 ILE A CA 1
ATOM 1780 C C . ILE A 1 223 ? 18.948 -6.516 -28.684 1.00 86.56 223 ILE A C 1
ATOM 1782 O O . ILE A 1 223 ? 19.453 -7.515 -28.177 1.00 86.56 223 ILE A O 1
ATOM 1786 N N . GLU A 1 224 ? 19.198 -5.282 -28.265 1.00 89.56 224 GLU A N 1
ATOM 1787 C CA . GLU A 1 224 ? 19.992 -4.949 -27.087 1.00 89.56 224 GLU A CA 1
ATOM 1788 C C . GLU A 1 224 ? 19.122 -4.118 -26.146 1.00 89.56 224 GLU A C 1
ATOM 1790 O O . GLU A 1 224 ? 18.649 -3.043 -26.519 1.00 89.56 224 GLU A O 1
ATOM 1795 N N . ILE A 1 225 ? 18.906 -4.610 -24.927 1.00 89.00 225 ILE A N 1
ATOM 1796 C CA . ILE A 1 225 ? 18.170 -3.899 -23.880 1.00 89.00 225 ILE A CA 1
ATOM 1797 C C . ILE A 1 225 ? 19.131 -3.687 -22.714 1.00 89.00 225 ILE A C 1
ATOM 1799 O O . ILE A 1 225 ? 19.644 -4.653 -22.150 1.00 89.00 225 ILE A O 1
ATOM 1803 N N . GLY A 1 226 ? 19.402 -2.423 -22.387 1.00 88.81 226 GLY A N 1
ATOM 1804 C CA . GLY A 1 226 ? 20.251 -2.047 -21.263 1.00 88.81 226 GLY A CA 1
ATOM 1805 C C . GLY A 1 226 ? 19.643 -2.434 -19.915 1.00 88.81 226 GLY A C 1
ATOM 1806 O O . GLY A 1 226 ? 18.438 -2.663 -19.792 1.00 88.81 226 GLY A O 1
ATOM 1807 N N . GLU A 1 227 ? 20.476 -2.475 -18.879 1.00 87.31 227 GLU A N 1
ATOM 1808 C CA . GLU A 1 227 ? 20.054 -2.855 -17.532 1.00 87.31 227 GLU A CA 1
ATOM 1809 C C . GLU A 1 227 ? 18.963 -1.931 -16.987 1.00 87.31 227 GLU A C 1
ATOM 1811 O O . GLU A 1 227 ? 18.909 -0.738 -17.302 1.00 87.31 227 GLU A O 1
ATOM 1816 N N . LYS A 1 228 ? 18.112 -2.483 -16.112 1.00 87.31 228 LYS A N 1
ATOM 1817 C CA . LYS A 1 228 ? 16.983 -1.767 -15.498 1.00 87.31 228 LYS A CA 1
ATOM 1818 C C . LYS A 1 228 ? 16.070 -1.110 -16.534 1.00 87.31 228 LYS A C 1
ATOM 1820 O O . LYS A 1 228 ? 15.605 0.002 -16.310 1.00 87.31 228 LYS A O 1
ATOM 1825 N N . SER A 1 229 ? 15.838 -1.774 -17.662 1.00 89.38 229 SER A N 1
ATOM 1826 C CA . SER A 1 229 ? 14.959 -1.261 -18.710 1.00 89.38 229 SER A CA 1
ATOM 1827 C C . SER A 1 229 ? 13.778 -2.180 -18.960 1.00 89.38 229 SER A C 1
ATOM 1829 O O . SER A 1 229 ? 13.908 -3.403 -18.975 1.00 89.38 229 SER A O 1
ATOM 1831 N N . ILE A 1 230 ? 12.623 -1.566 -19.184 1.00 90.06 230 ILE A N 1
ATOM 1832 C CA . ILE A 1 230 ? 11.348 -2.229 -19.440 1.00 90.06 230 ILE A CA 1
ATOM 1833 C C . ILE A 1 230 ? 10.889 -1.840 -20.840 1.00 90.06 230 ILE A C 1
ATOM 1835 O O . ILE A 1 230 ? 10.842 -0.659 -21.187 1.00 90.06 230 ILE A O 1
ATOM 1839 N N . VAL A 1 231 ? 10.557 -2.857 -21.633 1.00 89.38 231 VAL A N 1
ATOM 1840 C CA . VAL A 1 231 ? 9.992 -2.714 -22.975 1.00 89.38 231 VAL A CA 1
ATOM 1841 C C . VAL A 1 231 ? 8.711 -3.524 -23.013 1.00 89.38 231 VAL A C 1
ATOM 1843 O O . VAL A 1 231 ? 8.750 -4.754 -23.056 1.00 89.38 231 VAL A O 1
ATOM 1846 N N . GLU A 1 232 ? 7.574 -2.846 -22.976 1.00 90.31 232 GLU A N 1
ATOM 1847 C CA . GLU A 1 232 ? 6.256 -3.475 -22.909 1.00 90.31 232 GLU A CA 1
ATOM 1848 C C . GLU A 1 232 ? 5.335 -2.964 -24.014 1.00 90.31 232 GLU A C 1
ATOM 1850 O O . GLU A 1 232 ? 5.390 -1.801 -24.412 1.00 90.31 232 GLU A O 1
ATOM 1855 N N . PHE A 1 233 ? 4.480 -3.838 -24.535 1.00 88.44 233 PHE A N 1
ATOM 1856 C CA . PHE A 1 233 ? 3.495 -3.498 -25.564 1.00 88.44 233 PHE A CA 1
ATOM 1857 C C . PHE A 1 233 ? 4.111 -2.829 -26.801 1.00 88.44 233 PHE A C 1
ATOM 1859 O O . PHE A 1 233 ? 3.452 -2.042 -27.474 1.00 88.44 233 PHE A O 1
ATOM 1866 N N . CYS A 1 234 ? 5.385 -3.111 -27.094 1.00 87.75 234 CYS A N 1
ATOM 1867 C CA . CYS A 1 234 ? 6.097 -2.502 -28.213 1.00 87.75 234 CYS A CA 1
ATOM 1868 C C . CYS A 1 234 ? 6.184 -3.435 -29.423 1.00 87.75 234 CYS A C 1
ATOM 1870 O O . CYS A 1 234 ? 6.246 -4.652 -29.270 1.00 87.75 234 CYS A O 1
ATOM 1872 N N . GLU A 1 235 ? 6.257 -2.851 -30.617 1.00 89.44 235 GLU A N 1
ATOM 1873 C CA . GLU A 1 235 ? 6.437 -3.550 -31.892 1.00 89.44 235 GLU A CA 1
ATOM 1874 C C . GLU A 1 235 ? 7.626 -2.947 -32.661 1.00 89.44 235 GLU A C 1
ATOM 1876 O O . GLU A 1 235 ? 7.502 -1.934 -33.352 1.00 89.44 235 GLU A O 1
ATOM 1881 N N . PHE A 1 236 ? 8.809 -3.550 -32.517 1.00 88.19 236 PHE A N 1
ATOM 1882 C CA . PHE A 1 236 ? 10.049 -3.105 -33.166 1.00 88.19 236 PHE A CA 1
ATOM 1883 C C . PHE A 1 236 ? 10.521 -4.139 -34.193 1.00 88.19 236 PHE A C 1
ATOM 1885 O O . PHE A 1 236 ? 11.454 -4.904 -33.954 1.00 88.19 236 PHE A O 1
ATOM 1892 N N . ASN A 1 237 ? 9.887 -4.110 -35.368 1.00 83.81 237 ASN A N 1
ATOM 1893 C CA . ASN A 1 237 ? 9.992 -5.105 -36.449 1.00 83.81 237 ASN A CA 1
ATOM 1894 C C . ASN A 1 237 ? 11.350 -5.162 -37.175 1.00 83.81 237 ASN A C 1
ATOM 1896 O O . ASN A 1 237 ? 11.538 -5.931 -38.120 1.00 83.81 237 ASN A O 1
ATOM 1900 N N . ARG A 1 238 ? 12.296 -4.289 -36.816 1.00 84.25 238 ARG A N 1
ATOM 1901 C CA . ARG A 1 238 ? 13.654 -4.270 -37.385 1.00 84.25 238 ARG A CA 1
ATOM 1902 C C . ARG A 1 238 ? 14.747 -4.403 -36.328 1.00 84.25 238 ARG A C 1
ATOM 1904 O O . ARG A 1 238 ? 15.913 -4.265 -36.685 1.00 84.25 238 ARG A O 1
ATOM 1911 N N . GLY A 1 239 ? 14.397 -4.675 -35.071 1.00 87.44 239 GLY A N 1
ATOM 1912 C CA . GLY A 1 239 ? 15.321 -4.670 -33.933 1.00 87.44 239 GLY A CA 1
ATOM 1913 C C . GLY A 1 239 ? 15.466 -3.303 -33.254 1.00 87.44 239 GLY A C 1
ATOM 1914 O O . GLY A 1 239 ? 14.983 -2.276 -33.745 1.00 87.44 239 GLY A O 1
ATOM 1915 N N . ALA A 1 240 ? 16.130 -3.299 -32.097 1.00 90.19 240 ALA A N 1
ATOM 1916 C CA . ALA A 1 240 ? 16.316 -2.109 -31.274 1.00 90.19 240 ALA A CA 1
ATOM 1917 C C . ALA A 1 240 ? 17.576 -2.195 -30.397 1.00 90.19 240 ALA A C 1
ATOM 1919 O O . ALA A 1 240 ? 17.917 -3.262 -29.892 1.00 90.19 240 ALA A O 1
ATOM 1920 N N . LYS A 1 241 ? 18.211 -1.043 -30.154 1.00 92.06 241 LYS A N 1
ATOM 1921 C CA . LYS A 1 241 ? 19.221 -0.825 -29.112 1.00 92.06 241 LYS A CA 1
ATOM 1922 C C . LYS A 1 241 ? 18.687 0.195 -28.114 1.00 92.06 241 LYS A C 1
ATOM 1924 O O . LYS A 1 241 ? 18.583 1.380 -28.429 1.00 92.06 241 LYS A O 1
ATOM 1929 N N . ILE A 1 242 ? 18.349 -0.268 -26.922 1.00 92.75 242 ILE A N 1
ATOM 1930 C CA . ILE A 1 242 ? 17.778 0.540 -25.846 1.00 92.75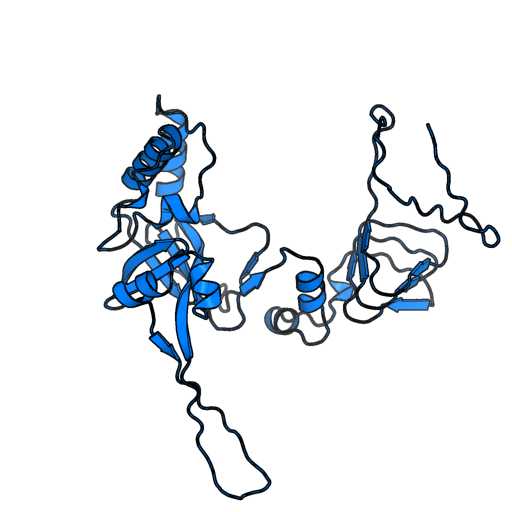 242 ILE A CA 1
ATOM 1931 C C . ILE A 1 242 ? 18.824 0.661 -24.744 1.00 92.75 242 ILE A C 1
ATOM 1933 O O . ILE A 1 242 ? 19.384 -0.344 -24.311 1.00 92.75 242 ILE A O 1
ATOM 1937 N N . GLY A 1 243 ? 19.102 1.893 -24.320 1.00 91.81 243 GLY A N 1
ATOM 1938 C CA . GLY A 1 243 ? 20.018 2.195 -23.225 1.00 91.81 243 GLY A CA 1
ATOM 1939 C C . GLY A 1 243 ? 19.541 1.679 -21.866 1.00 91.81 243 GLY A C 1
ATOM 1940 O O . GLY A 1 243 ? 18.514 1.016 -21.744 1.00 91.81 243 GLY A O 1
ATOM 1941 N N . ASN A 1 244 ? 20.297 1.983 -20.818 1.00 91.94 244 ASN A N 1
ATOM 1942 C CA . ASN A 1 244 ? 19.969 1.596 -19.447 1.00 91.94 244 ASN A CA 1
ATOM 1943 C C . ASN A 1 244 ? 18.853 2.469 -18.860 1.00 91.94 244 ASN A C 1
ATOM 1945 O O . ASN A 1 244 ? 18.678 3.623 -19.252 1.00 91.94 244 ASN A O 1
ATOM 1949 N N . SER A 1 245 ? 18.160 1.965 -17.838 1.00 92.31 245 SER A N 1
ATOM 1950 C CA . SER A 1 245 ? 17.164 2.726 -17.069 1.00 92.31 245 SER A CA 1
ATOM 1951 C C . SER A 1 245 ? 16.035 3.324 -17.924 1.00 92.31 245 SER A C 1
ATOM 1953 O O . SER A 1 245 ? 15.624 4.463 -17.701 1.00 92.31 245 SER A O 1
ATOM 1955 N N . CYS A 1 246 ? 15.560 2.580 -18.927 1.00 91.50 246 CYS A N 1
ATOM 1956 C CA . CYS A 1 246 ? 14.504 3.029 -19.837 1.00 91.50 246 CYS A CA 1
ATOM 1957 C C . CYS A 1 246 ? 13.135 2.407 -19.520 1.00 91.50 246 CYS A C 1
ATOM 1959 O O . CYS A 1 246 ? 13.044 1.247 -19.129 1.00 91.50 246 CYS A O 1
ATOM 1961 N N . LEU A 1 247 ? 12.055 3.148 -19.771 1.00 92.50 247 LEU A N 1
ATOM 1962 C CA . LEU A 1 247 ? 10.682 2.632 -19.789 1.00 92.50 247 LEU A CA 1
ATOM 1963 C C . LEU A 1 247 ? 10.055 2.944 -21.145 1.00 92.50 247 LEU A C 1
ATOM 1965 O O . LEU A 1 247 ? 9.730 4.096 -21.425 1.00 92.50 247 LEU A O 1
ATOM 1969 N N . ILE A 1 248 ? 9.890 1.925 -21.982 1.00 92.31 248 ILE A N 1
ATOM 1970 C CA . ILE A 1 248 ? 9.321 2.054 -23.322 1.00 92.31 248 ILE A CA 1
ATOM 1971 C C . ILE A 1 248 ? 8.023 1.256 -23.360 1.00 92.31 248 ILE A C 1
ATOM 1973 O O . ILE A 1 248 ? 8.043 0.037 -23.201 1.00 92.31 248 ILE A O 1
ATOM 1977 N N . SER A 1 249 ? 6.899 1.946 -23.541 1.00 91.44 249 SER A N 1
ATOM 1978 C CA . SER A 1 249 ? 5.573 1.330 -23.491 1.00 91.44 249 SER A CA 1
ATOM 1979 C C . SER A 1 249 ? 4.737 1.701 -24.709 1.00 91.44 249 SER A C 1
ATOM 1981 O O . SER A 1 249 ? 4.679 2.867 -25.100 1.00 91.44 249 SER A O 1
ATOM 1983 N N . SER A 1 250 ? 4.048 0.727 -25.301 1.00 90.50 250 SER A N 1
ATOM 1984 C CA . SER A 1 250 ? 3.060 0.964 -26.367 1.00 90.50 250 SER A CA 1
ATOM 1985 C C . SER A 1 250 ? 3.623 1.672 -27.612 1.00 90.50 250 SER A C 1
ATOM 1987 O O . SER A 1 250 ? 2.956 2.517 -28.205 1.00 90.50 250 SER A O 1
ATOM 1989 N N . CYS A 1 251 ? 4.869 1.390 -28.003 1.00 89.00 251 CYS A N 1
ATOM 1990 C CA . CYS A 1 251 ? 5.543 2.043 -29.134 1.00 89.00 251 CYS A CA 1
ATOM 1991 C C . CYS A 1 251 ? 5.720 1.088 -30.316 1.00 89.00 251 CYS A C 1
ATOM 1993 O O . CYS A 1 251 ? 6.067 -0.069 -30.118 1.00 89.00 251 CYS A O 1
ATOM 1995 N N . SER A 1 252 ? 5.580 1.575 -31.549 1.00 89.38 252 SER A N 1
ATOM 1996 C CA . SER A 1 252 ? 5.849 0.777 -32.752 1.00 89.38 252 SER A CA 1
ATOM 1997 C C . SER A 1 252 ? 6.793 1.484 -33.723 1.00 89.38 252 SER A C 1
ATOM 1999 O O . SER A 1 252 ? 6.851 2.714 -33.785 1.00 89.38 252 SER A O 1
ATOM 2001 N N . SER A 1 253 ? 7.587 0.705 -34.460 1.00 84.50 253 SER A N 1
ATOM 2002 C CA . SER A 1 253 ? 8.496 1.207 -35.492 1.00 84.50 253 SER A CA 1
ATOM 2003 C C . SER A 1 253 ? 8.855 0.119 -36.504 1.00 84.50 253 SER A C 1
ATOM 2005 O O . SER A 1 253 ? 9.379 -0.934 -36.145 1.00 84.50 253 SER A O 1
ATOM 2007 N N . ASP A 1 254 ? 8.714 0.446 -37.790 1.00 85.19 254 ASP A N 1
ATOM 2008 C CA . ASP A 1 254 ? 9.210 -0.368 -38.912 1.00 85.19 254 ASP A CA 1
ATOM 2009 C C . ASP A 1 254 ? 10.689 -0.099 -39.252 1.00 85.19 254 ASP A C 1
ATOM 2011 O O . ASP A 1 254 ? 11.197 -0.516 -40.298 1.00 85.19 254 ASP A O 1
ATOM 2015 N N . ARG A 1 255 ? 11.398 0.639 -38.391 1.00 85.94 255 ARG A N 1
ATOM 2016 C CA . ARG A 1 255 ? 12.830 0.960 -38.502 1.00 85.94 255 ARG A CA 1
ATOM 2017 C C . ARG A 1 255 ? 13.586 0.512 -37.260 1.00 85.94 255 ARG A C 1
ATOM 2019 O O . ARG A 1 255 ? 12.998 0.427 -36.186 1.00 85.94 255 ARG A O 1
ATOM 2026 N N . TYR A 1 256 ? 14.896 0.302 -37.414 1.00 86.75 256 TYR A N 1
ATOM 2027 C CA . TYR A 1 256 ? 15.785 0.027 -36.286 1.00 86.75 256 TYR A CA 1
ATOM 2028 C C . TYR A 1 256 ? 15.761 1.196 -35.297 1.00 86.75 256 TYR A C 1
ATOM 2030 O O . TYR A 1 256 ? 15.992 2.345 -35.687 1.00 86.75 256 TYR A O 1
ATOM 2038 N N . VAL A 1 257 ? 15.465 0.903 -34.032 1.00 89.25 257 VAL A N 1
ATOM 2039 C CA . VAL A 1 257 ? 15.314 1.909 -32.974 1.00 89.25 257 VAL A CA 1
ATOM 2040 C C . VAL A 1 257 ? 16.604 2.015 -32.165 1.00 89.25 257 VAL A C 1
ATOM 2042 O O . VAL A 1 257 ? 17.166 1.005 -31.757 1.00 89.25 257 VAL A O 1
ATOM 2045 N N . VAL A 1 258 ? 17.068 3.238 -31.897 1.00 92.19 258 VAL A N 1
ATOM 2046 C CA . VAL A 1 258 ? 18.197 3.493 -30.989 1.00 92.19 258 VAL A CA 1
ATOM 2047 C C . VAL A 1 258 ? 17.775 4.529 -29.962 1.00 92.19 258 VAL A C 1
ATOM 2049 O O . VAL A 1 258 ? 17.477 5.666 -30.328 1.00 92.19 258 VAL A O 1
ATOM 2052 N N . LEU A 1 259 ? 17.758 4.141 -28.689 1.00 92.12 259 LEU A N 1
ATOM 2053 C CA . LEU A 1 259 ? 17.405 5.015 -27.572 1.00 92.12 259 LEU A CA 1
ATOM 2054 C C . LEU A 1 259 ? 18.569 5.091 -26.574 1.00 92.12 259 LEU A C 1
ATOM 2056 O O . LEU A 1 259 ? 19.127 4.048 -26.232 1.00 92.12 259 LEU A O 1
ATOM 2060 N N . PRO A 1 260 ? 18.951 6.296 -26.111 1.00 94.19 260 PRO A N 1
ATOM 2061 C CA . PRO A 1 260 ? 19.957 6.455 -25.064 1.00 94.19 260 PRO A CA 1
ATOM 2062 C C . PRO A 1 260 ? 19.406 6.063 -23.684 1.00 94.19 260 PRO A C 1
ATOM 2064 O O . PRO A 1 260 ? 18.223 5.767 -23.537 1.00 94.19 260 PRO A O 1
ATOM 2067 N N . ASP A 1 261 ? 20.273 6.096 -22.674 1.00 93.62 261 ASP A N 1
ATOM 2068 C CA . ASP A 1 261 ? 19.921 5.825 -21.278 1.00 93.62 261 ASP A CA 1
ATOM 2069 C C . ASP A 1 261 ? 18.882 6.825 -20.732 1.00 93.62 261 ASP A C 1
ATOM 2071 O O . ASP A 1 261 ? 18.861 8.001 -21.108 1.00 93.62 261 ASP A O 1
ATOM 2075 N N . GLY A 1 262 ? 18.049 6.370 -19.792 1.00 91.69 262 GLY A N 1
ATOM 2076 C CA . GLY A 1 262 ? 17.132 7.224 -19.031 1.00 91.69 262 GLY A CA 1
ATOM 2077 C C . GLY A 1 262 ? 15.907 7.714 -19.806 1.00 91.69 262 GLY A C 1
ATOM 2078 O O . GLY A 1 262 ? 15.318 8.734 -19.441 1.00 91.69 262 GLY A O 1
ATOM 2079 N N . ILE A 1 263 ? 15.521 7.031 -20.887 1.00 92.62 263 ILE A N 1
ATOM 2080 C CA . ILE A 1 263 ? 14.357 7.405 -21.694 1.00 92.62 263 ILE A CA 1
ATOM 2081 C C . ILE A 1 263 ? 13.082 6.760 -21.149 1.00 92.62 263 ILE A C 1
ATOM 2083 O O . ILE A 1 263 ? 12.973 5.540 -21.061 1.00 92.62 263 ILE A O 1
ATOM 2087 N N . CYS A 1 264 ? 12.078 7.592 -20.871 1.00 92.06 264 CYS A N 1
ATOM 2088 C CA . CYS A 1 264 ? 10.691 7.163 -20.733 1.00 92.06 264 CYS A CA 1
ATOM 2089 C C . CYS A 1 264 ? 9.928 7.554 -22.004 1.00 92.06 264 CYS A C 1
ATOM 2091 O O . CYS A 1 264 ? 9.820 8.742 -22.315 1.00 92.06 264 CYS A O 1
ATOM 2093 N N . LEU A 1 265 ? 9.409 6.572 -22.740 1.00 89.44 265 LEU A N 1
ATOM 2094 C CA . LEU A 1 265 ? 8.678 6.777 -23.987 1.00 89.44 265 LEU A CA 1
ATOM 2095 C C . LEU A 1 265 ? 7.362 6.001 -23.959 1.00 89.44 265 LEU A C 1
ATOM 2097 O O . LEU A 1 265 ? 7.341 4.802 -23.694 1.00 89.44 265 LEU A O 1
ATOM 2101 N N . THR A 1 266 ? 6.268 6.692 -24.269 1.00 89.81 266 THR A N 1
ATOM 2102 C CA . THR A 1 266 ? 4.955 6.071 -24.440 1.00 89.81 266 THR A CA 1
ATOM 2103 C C . THR A 1 266 ? 4.169 6.746 -25.556 1.00 89.81 266 THR A C 1
ATOM 2105 O O . THR A 1 266 ? 4.317 7.952 -25.781 1.00 89.81 266 THR A O 1
ATOM 2108 N N . THR A 1 267 ? 3.351 5.976 -26.272 1.00 84.12 267 THR A N 1
ATOM 2109 C CA . THR A 1 267 ? 2.460 6.517 -27.302 1.00 84.12 267 THR A CA 1
ATOM 2110 C C . THR A 1 267 ? 1.177 7.036 -26.670 1.00 84.12 267 THR A C 1
ATOM 2112 O O . THR A 1 267 ? 0.491 6.321 -25.946 1.00 84.12 267 THR A O 1
ATOM 2115 N N . ILE A 1 268 ? 0.808 8.272 -27.013 1.00 66.88 268 ILE A N 1
ATOM 2116 C CA . ILE A 1 268 ? -0.486 8.867 -26.667 1.00 66.88 268 ILE A CA 1
ATOM 2117 C C . ILE A 1 268 ? -1.309 8.982 -27.953 1.00 66.88 268 ILE A C 1
ATOM 2119 O O . ILE A 1 268 ? -0.929 9.711 -28.870 1.00 66.88 268 ILE A O 1
ATOM 2123 N N . ILE A 1 269 ? -2.443 8.281 -28.026 1.00 66.56 269 ILE A N 1
ATOM 2124 C CA . ILE A 1 269 ? -3.399 8.425 -29.133 1.00 66.56 269 ILE A CA 1
ATOM 2125 C C . ILE A 1 269 ? -4.234 9.683 -28.876 1.00 66.56 269 ILE A C 1
ATOM 2127 O O . ILE A 1 269 ? -4.965 9.759 -27.890 1.00 66.56 269 ILE A O 1
ATOM 2131 N N . LEU A 1 270 ? -4.132 10.675 -29.761 1.00 63.28 270 LEU A N 1
ATOM 2132 C CA . LEU A 1 270 ? -4.947 11.888 -29.704 1.00 63.28 270 LEU A CA 1
ATOM 2133 C C . LEU A 1 270 ? -6.134 11.762 -30.658 1.00 63.28 270 LEU A C 1
ATOM 2135 O O . LEU A 1 270 ? -5.967 11.399 -31.823 1.00 63.28 270 LEU A O 1
ATOM 2139 N N . ASN A 1 271 ? -7.327 12.102 -30.174 1.00 55.03 271 ASN A N 1
ATOM 2140 C CA . ASN A 1 271 ? -8.497 12.229 -31.034 1.00 55.03 271 ASN A CA 1
ATOM 2141 C C . ASN A 1 271 ? -8.372 13.537 -31.836 1.00 55.03 271 ASN A C 1
ATOM 2143 O O . ASN A 1 271 ? -8.134 14.595 -31.245 1.00 55.03 271 ASN A O 1
ATOM 2147 N N . GLN A 1 272 ? -8.501 13.471 -33.165 1.00 55.25 272 GLN A N 1
ATOM 2148 C CA . GLN A 1 272 ? -8.210 14.604 -34.063 1.00 55.25 272 GLN A CA 1
ATOM 2149 C C . GLN A 1 272 ? -9.083 15.846 -33.790 1.00 55.25 272 GLN A C 1
ATOM 2151 O O . GLN A 1 272 ? -8.666 16.961 -34.091 1.00 55.25 272 GLN A O 1
ATOM 2156 N N . ASP A 1 273 ? -10.235 15.678 -33.137 1.00 55.97 273 ASP A N 1
ATOM 2157 C CA . ASP A 1 273 ? -11.205 16.753 -32.905 1.00 55.97 273 ASP A CA 1
ATOM 2158 C C . ASP A 1 273 ? -10.976 17.586 -31.623 1.00 55.97 273 ASP A C 1
ATOM 2160 O O . ASP A 1 273 ? -11.731 18.524 -31.367 1.00 55.97 273 ASP A O 1
ATOM 2164 N N . GLN A 1 274 ? -9.953 17.298 -30.800 1.00 47.16 274 GLN A N 1
ATOM 2165 C CA . GLN A 1 274 ? -9.732 18.002 -29.515 1.00 47.16 274 GLN A CA 1
ATOM 2166 C C . GLN A 1 274 ? -8.368 18.690 -29.339 1.00 47.16 274 GLN A C 1
ATOM 2168 O O . GLN A 1 274 ? -8.070 19.215 -28.264 1.00 47.16 274 GLN A O 1
ATOM 2173 N N . THR A 1 275 ? -7.520 18.771 -30.365 1.00 49.16 275 THR A N 1
ATOM 2174 C CA . THR A 1 275 ? -6.179 19.357 -30.204 1.00 49.16 275 THR A CA 1
ATOM 2175 C C . THR A 1 275 ? -6.176 20.890 -30.267 1.00 49.16 275 THR A C 1
ATOM 2177 O O . THR A 1 275 ? -5.753 21.490 -31.251 1.00 49.16 275 THR A O 1
ATOM 2180 N N . ARG A 1 276 ? -6.566 21.540 -29.164 1.00 45.97 276 ARG A N 1
ATOM 2181 C CA . ARG A 1 276 ? -5.962 22.812 -28.721 1.00 45.97 276 ARG A CA 1
ATOM 2182 C C . ARG A 1 276 ? -5.083 22.525 -27.505 1.00 45.97 276 ARG A C 1
ATOM 2184 O O . ARG A 1 276 ? -5.455 22.815 -26.373 1.00 45.97 276 ARG A O 1
ATOM 2191 N N . LEU A 1 277 ? -3.927 21.906 -27.732 1.00 49.91 277 LEU A N 1
ATOM 2192 C CA . LEU A 1 277 ? -2.931 21.708 -26.680 1.00 49.91 277 LEU A CA 1
ATOM 2193 C C . LEU A 1 277 ? -2.174 23.024 -26.468 1.00 49.91 277 LEU A C 1
ATOM 2195 O O . LEU A 1 277 ? -1.341 23.420 -27.279 1.00 49.91 277 LEU A O 1
ATOM 2199 N N . SER A 1 278 ? -2.486 23.718 -25.375 1.00 41.31 278 SER A N 1
ATOM 2200 C CA . SER A 1 278 ? -1.764 24.905 -24.923 1.00 41.31 278 SER A CA 1
ATOM 2201 C C . SER A 1 278 ? -0.363 24.525 -24.435 1.00 41.31 278 SER A C 1
ATOM 2203 O O . SER A 1 278 ? -0.220 23.923 -23.374 1.00 41.31 278 SER A O 1
ATOM 2205 N N . SER A 1 279 ? 0.657 24.872 -25.223 1.00 39.50 279 SER A N 1
ATOM 2206 C CA . SER A 1 279 ? 2.029 25.252 -24.824 1.00 39.50 279 SER A CA 1
ATOM 2207 C C . SER A 1 279 ? 2.795 24.449 -23.751 1.00 39.50 279 SER A C 1
ATOM 2209 O O . SER A 1 279 ? 3.799 24.943 -23.235 1.00 39.50 279 SER A O 1
ATOM 2211 N N . ALA A 1 280 ? 2.428 23.208 -23.435 1.00 38.03 280 ALA A N 1
ATOM 2212 C CA . ALA A 1 280 ? 3.342 22.282 -22.774 1.00 38.03 280 ALA A CA 1
ATOM 2213 C C . ALA A 1 280 ? 4.323 21.749 -23.830 1.00 38.03 280 ALA A C 1
ATOM 2215 O O . ALA A 1 280 ? 3.902 21.285 -24.888 1.00 38.03 280 ALA A O 1
ATOM 2216 N N . LYS A 1 281 ? 5.636 21.843 -23.576 1.00 38.44 281 LYS A N 1
ATOM 2217 C CA . LYS A 1 281 ? 6.695 21.340 -24.473 1.00 38.44 281 LYS A CA 1
ATOM 2218 C C . LYS A 1 281 ? 6.634 19.809 -24.582 1.00 38.44 281 LYS A C 1
ATOM 2220 O O . LYS A 1 281 ? 7.440 19.108 -23.979 1.00 38.44 281 LYS A O 1
ATOM 2225 N N . ILE A 1 282 ? 5.707 19.291 -25.377 1.00 40.81 282 ILE A N 1
ATOM 2226 C CA . ILE A 1 282 ? 5.718 17.906 -25.840 1.00 40.81 282 ILE A CA 1
ATOM 2227 C C . ILE A 1 282 ? 6.739 17.847 -26.979 1.00 40.81 282 ILE A C 1
ATOM 2229 O O . ILE A 1 282 ? 6.520 18.401 -28.056 1.00 40.81 282 ILE A O 1
ATOM 2233 N N . ARG A 1 283 ? 7.899 17.222 -26.740 1.00 41.16 283 ARG A N 1
ATOM 2234 C CA . ARG A 1 283 ? 8.849 16.912 -27.817 1.00 41.16 283 ARG A CA 1
ATOM 2235 C C . ARG A 1 283 ? 8.366 15.660 -28.539 1.00 41.16 283 ARG A C 1
ATOM 2237 O O . ARG A 1 283 ? 8.644 14.547 -28.108 1.00 41.16 283 ARG A O 1
ATOM 2244 N N . LEU A 1 284 ? 7.644 15.862 -29.635 1.00 38.53 284 LEU A N 1
ATOM 2245 C CA . LEU A 1 284 ? 7.316 14.798 -30.576 1.00 38.53 284 LEU A CA 1
ATOM 224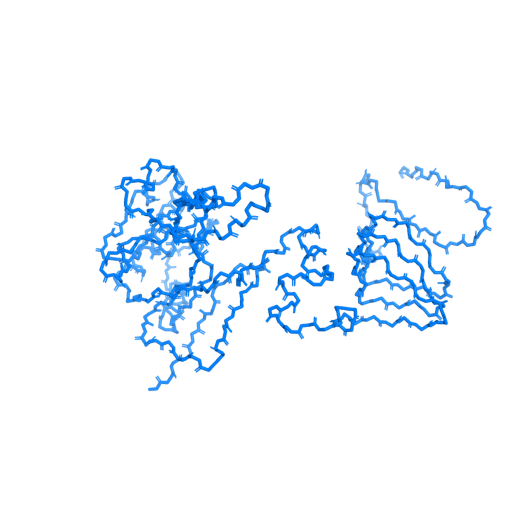6 C C . LEU A 1 284 ? 8.593 14.405 -31.331 1.00 38.53 284 LEU A C 1
ATOM 2248 O O . LEU A 1 284 ? 9.154 15.208 -32.077 1.00 38.53 284 LEU A O 1
ATOM 2252 N N . TRP A 1 285 ? 9.071 13.179 -31.122 1.00 39.25 285 TRP A N 1
ATOM 2253 C CA . TRP A 1 285 ? 10.151 12.611 -31.923 1.00 39.25 285 TRP A CA 1
ATOM 2254 C C . TRP A 1 285 ? 9.560 12.050 -33.215 1.00 39.25 285 TRP A C 1
ATOM 2256 O O . TRP A 1 285 ? 9.046 10.936 -33.248 1.00 39.25 285 TRP A O 1
ATOM 2266 N N . ASN A 1 286 ? 9.627 12.829 -34.294 1.00 35.88 286 ASN A N 1
ATOM 2267 C CA . ASN A 1 286 ? 9.348 12.312 -35.629 1.00 35.88 286 ASN A CA 1
ATOM 2268 C C . ASN A 1 286 ? 10.555 11.500 -36.102 1.00 35.88 286 ASN A C 1
ATOM 2270 O O . ASN A 1 286 ? 11.563 12.062 -36.528 1.00 35.88 286 ASN A O 1
ATOM 2274 N N . PHE A 1 287 ? 10.452 10.172 -36.065 1.00 34.09 287 PHE A N 1
ATOM 2275 C CA . PHE A 1 287 ? 11.438 9.284 -36.678 1.00 34.09 287 PHE A CA 1
ATOM 2276 C C . PHE A 1 287 ? 11.269 9.275 -38.209 1.00 34.09 287 PHE A C 1
ATOM 2278 O O . PHE A 1 287 ? 10.867 8.285 -38.819 1.00 34.09 287 PHE A O 1
ATOM 2285 N N . ALA A 1 288 ? 11.600 10.387 -38.870 1.00 30.50 288 ALA A N 1
ATOM 2286 C CA . ALA A 1 288 ? 11.730 10.481 -40.322 1.00 30.50 288 ALA A CA 1
ATOM 2287 C C . ALA A 1 288 ? 13.202 10.725 -40.695 1.00 30.50 288 ALA A C 1
ATOM 2289 O O . ALA A 1 288 ? 13.730 11.789 -40.413 1.00 30.50 288 ALA A O 1
ATOM 2290 N N . SER A 1 289 ? 13.822 9.700 -41.297 1.00 34.16 289 SER A N 1
ATOM 2291 C CA . SER A 1 289 ? 15.070 9.665 -42.081 1.00 34.16 289 SER A CA 1
ATOM 2292 C C . SER A 1 289 ? 16.249 10.527 -41.611 1.00 34.16 289 SER A C 1
ATOM 2294 O O . SER A 1 289 ? 16.208 11.752 -41.626 1.00 34.16 289 SER A O 1
ATOM 2296 N N . SER A 1 290 ? 17.352 9.838 -41.316 1.00 45.56 290 SER A N 1
ATOM 2297 C CA . SER A 1 290 ? 18.714 10.358 -41.169 1.00 45.56 290 SER A CA 1
ATOM 2298 C C . SER A 1 290 ? 19.023 11.584 -42.046 1.00 45.56 290 SER A C 1
ATOM 2300 O O . SER A 1 290 ? 18.844 11.521 -43.263 1.00 45.56 290 SER A O 1
ATOM 2302 N N . ASN A 1 291 ? 19.581 12.618 -41.400 1.00 39.09 291 ASN A N 1
ATOM 2303 C CA . ASN A 1 291 ? 20.131 13.884 -41.924 1.00 39.09 291 ASN A CA 1
ATOM 2304 C C . ASN A 1 291 ? 19.262 15.150 -41.831 1.00 39.09 291 ASN A C 1
ATOM 2306 O O . ASN A 1 291 ? 19.328 16.007 -42.711 1.00 39.09 291 ASN A O 1
ATOM 2310 N N . ALA A 1 292 ? 18.543 15.359 -40.728 1.00 33.91 292 ALA A N 1
ATOM 2311 C CA . ALA A 1 292 ? 18.103 16.709 -40.375 1.00 33.91 292 ALA A CA 1
ATOM 2312 C C . ALA A 1 292 ? 18.303 16.985 -38.881 1.00 33.91 292 ALA A C 1
ATOM 2314 O O . ALA A 1 292 ? 17.825 16.235 -38.033 1.00 33.91 292 ALA A O 1
ATOM 2315 N N . GLU A 1 293 ? 19.020 18.069 -38.574 1.00 30.14 293 GLU A N 1
ATOM 2316 C CA . GLU A 1 293 ? 19.091 18.648 -37.231 1.00 30.14 293 GLU A CA 1
ATOM 2317 C C . GLU A 1 293 ? 17.684 18.875 -36.647 1.00 30.14 293 GLU A C 1
ATOM 2319 O O . GLU A 1 293 ? 16.738 19.158 -37.397 1.00 30.14 293 GLU A O 1
ATOM 2324 N N . PRO A 1 294 ? 17.524 18.793 -35.313 1.00 34.16 294 PRO A N 1
ATOM 2325 C CA . PRO A 1 294 ? 16.241 19.006 -34.661 1.00 34.16 294 PRO A CA 1
ATOM 2326 C C . PRO A 1 294 ? 15.767 20.443 -34.896 1.00 34.16 294 PRO A C 1
ATOM 2328 O O . PRO A 1 294 ? 16.230 21.385 -34.254 1.00 34.16 294 PRO A O 1
ATOM 2331 N N . LYS A 1 295 ? 14.805 20.626 -35.804 1.00 28.78 295 LYS A N 1
ATOM 2332 C CA . LYS A 1 295 ? 14.117 21.907 -35.957 1.00 28.78 295 LYS A CA 1
ATOM 2333 C C . LYS A 1 295 ? 13.168 22.093 -34.780 1.00 28.78 295 LYS A C 1
ATOM 2335 O O . LYS A 1 295 ? 12.177 21.378 -34.646 1.00 28.78 295 LYS A O 1
ATOM 2340 N N . SER A 1 296 ? 13.457 23.081 -33.939 1.00 26.81 296 SER A N 1
ATOM 2341 C CA . SER A 1 296 ? 12.475 23.640 -33.017 1.00 26.81 296 SER A CA 1
ATOM 2342 C C . SER A 1 296 ? 11.356 24.278 -33.836 1.00 26.81 296 SER A C 1
ATOM 2344 O O . SER A 1 296 ? 11.564 25.318 -34.462 1.00 26.81 296 SER A O 1
ATOM 2346 N N . VAL A 1 297 ? 10.181 23.659 -33.854 1.00 26.34 297 VAL A N 1
ATOM 2347 C CA . VAL A 1 297 ? 8.983 24.293 -34.402 1.00 26.34 297 VAL A CA 1
ATOM 2348 C C . VAL A 1 297 ? 8.225 24.917 -33.237 1.00 26.34 297 VAL A C 1
ATOM 2350 O O . VAL A 1 297 ? 7.645 24.217 -32.412 1.00 26.34 297 VAL A O 1
ATOM 2353 N N . THR A 1 298 ? 8.266 26.244 -33.159 1.00 24.66 298 THR A N 1
ATOM 2354 C CA . THR A 1 298 ? 7.322 27.029 -32.362 1.00 24.66 298 THR A CA 1
ATOM 2355 C C . THR A 1 298 ? 6.090 27.239 -33.236 1.00 24.66 298 THR A C 1
ATOM 2357 O O . THR A 1 298 ? 6.206 27.856 -34.293 1.00 24.66 298 THR A O 1
ATOM 2360 N N . VAL A 1 299 ? 4.936 26.706 -32.839 1.00 28.59 299 VAL A N 1
ATOM 2361 C CA . VAL A 1 299 ? 3.654 26.989 -33.505 1.00 28.59 299 VAL A CA 1
ATOM 2362 C C . VAL A 1 299 ? 2.853 27.917 -32.594 1.00 28.59 299 VAL A C 1
ATOM 2364 O O . VAL A 1 299 ? 2.754 27.646 -31.396 1.00 28.59 299 VAL A O 1
ATOM 2367 N N . ALA A 1 300 ? 2.383 29.029 -33.162 1.00 27.56 300 ALA A N 1
ATOM 2368 C CA . ALA A 1 300 ? 1.480 29.994 -32.536 1.00 27.56 300 ALA A CA 1
ATOM 2369 C C . ALA A 1 300 ? 0.038 29.473 -32.493 1.00 27.56 300 ALA A C 1
ATOM 2371 O O . ALA A 1 300 ? -0.331 28.713 -33.418 1.00 27.56 300 ALA A O 1
#

Organism: Anisakis simplex (NCBI:txid6269)